Protein AF-A0A2C9M7D3-F1 (afdb_monomer_lite)

InterPro domains:
  IPR032190 Niemann-Pick C1, N-terminal [PF16414] (12-131)
  IPR053956 NPC1, middle luminal domain [PF22314] (138-335)

Structure (mmCIF, N/CA/C/O backbone):
data_AF-A0A2C9M7D3-F1
#
_entry.id   AF-A0A2C9M7D3-F1
#
loop_
_atom_site.group_PDB
_atom_site.id
_atom_site.type_symbol
_atom_site.label_atom_id
_atom_site.label_alt_id
_atom_site.label_comp_id
_atom_site.label_asym_id
_atom_site.label_entity_id
_atom_site.label_seq_id
_atom_site.pdbx_PDB_ins_code
_atom_site.Cartn_x
_atom_site.Cartn_y
_atom_site.Cartn_z
_atom_site.occupancy
_atom_site.B_iso_or_equiv
_atom_site.auth_seq_id
_atom_site.auth_comp_id
_atom_site.auth_asym_id
_atom_site.auth_atom_id
_atom_site.pdbx_PDB_model_num
ATOM 1 N N . MET A 1 1 ? 14.637 -5.769 -43.868 1.00 69.56 1 MET A N 1
ATOM 2 C CA . MET A 1 1 ? 14.631 -6.391 -42.526 1.00 69.56 1 MET A CA 1
ATOM 3 C C . MET A 1 1 ? 14.565 -5.262 -41.509 1.00 69.56 1 MET A C 1
ATOM 5 O O . MET A 1 1 ? 15.214 -4.250 -41.744 1.00 69.56 1 MET A O 1
ATOM 9 N N . SER A 1 2 ? 13.752 -5.379 -40.459 1.00 75.19 2 SER A N 1
ATOM 10 C CA . SER A 1 2 ? 13.575 -4.311 -39.452 1.00 75.19 2 SER A CA 1
ATOM 11 C C . SER A 1 2 ? 14.527 -4.441 -38.263 1.00 75.19 2 SER A C 1
ATOM 13 O O . SER A 1 2 ? 14.591 -3.539 -37.437 1.00 75.19 2 SER A O 1
ATOM 15 N N . VAL A 1 3 ? 15.278 -5.547 -38.196 1.00 83.81 3 VAL A N 1
ATOM 16 C CA . VAL A 1 3 ? 16.156 -5.906 -37.077 1.00 83.81 3 VAL A CA 1
ATOM 17 C C . VAL A 1 3 ? 17.566 -6.213 -37.571 1.00 83.81 3 VAL A C 1
ATOM 19 O O . VAL A 1 3 ? 17.718 -6.810 -38.635 1.00 83.81 3 VAL A O 1
ATOM 22 N N . ASN A 1 4 ? 18.583 -5.839 -36.793 1.00 82.19 4 ASN A N 1
ATOM 23 C CA . ASN A 1 4 ? 19.969 -6.276 -36.983 1.00 82.19 4 ASN A CA 1
ATOM 24 C C . ASN A 1 4 ? 20.609 -6.668 -35.639 1.00 82.19 4 ASN A C 1
ATOM 26 O O . ASN A 1 4 ? 20.520 -5.899 -34.680 1.00 82.19 4 ASN A O 1
ATOM 30 N N . ALA A 1 5 ? 21.250 -7.839 -35.576 1.00 77.00 5 ALA A N 1
ATOM 31 C CA . ALA A 1 5 ? 21.898 -8.358 -34.372 1.00 77.00 5 ALA A CA 1
ATOM 32 C C . ALA A 1 5 ? 23.280 -7.732 -34.146 1.00 77.00 5 ALA A C 1
ATOM 34 O O . ALA A 1 5 ? 24.057 -7.535 -35.080 1.00 77.00 5 ALA A O 1
ATOM 35 N N . THR A 1 6 ? 23.608 -7.450 -32.888 1.00 64.56 6 THR A N 1
ATOM 36 C CA . THR A 1 6 ? 24.884 -6.855 -32.494 1.00 64.56 6 THR A CA 1
ATOM 37 C C . THR A 1 6 ? 25.628 -7.752 -31.506 1.00 64.56 6 THR A C 1
ATOM 39 O O . THR A 1 6 ? 25.294 -7.818 -30.325 1.00 64.56 6 THR A O 1
ATOM 42 N N . LYS A 1 7 ? 26.711 -8.346 -32.035 1.00 63.56 7 LYS A N 1
ATOM 43 C CA . LYS A 1 7 ? 27.808 -9.105 -31.394 1.00 63.56 7 LYS A CA 1
ATOM 44 C C . LYS A 1 7 ? 27.571 -10.615 -31.178 1.00 63.56 7 LYS A C 1
ATOM 46 O O . LYS A 1 7 ? 26.542 -10.970 -30.617 1.00 63.56 7 LYS A O 1
ATOM 51 N N . PRO A 1 8 ? 28.549 -11.478 -31.539 1.00 59.59 8 PRO A N 1
ATOM 52 C CA . PRO A 1 8 ? 28.610 -12.871 -31.088 1.00 59.59 8 PRO A CA 1
ATOM 53 C C . PRO A 1 8 ? 29.054 -12.970 -29.614 1.00 59.59 8 PRO A C 1
ATOM 55 O O . PRO A 1 8 ? 29.712 -12.063 -29.097 1.00 59.59 8 PRO A O 1
ATOM 58 N N . TYR A 1 9 ? 28.723 -14.080 -28.947 1.00 63.31 9 TYR A N 1
ATOM 59 C CA . TYR A 1 9 ? 29.041 -14.346 -27.539 1.00 63.31 9 TYR A CA 1
ATOM 60 C C . TYR A 1 9 ? 30.132 -15.417 -27.407 1.00 63.31 9 TYR A C 1
ATOM 62 O O . TYR A 1 9 ? 30.159 -16.404 -28.139 1.00 63.31 9 TYR A O 1
ATOM 70 N N . VAL A 1 10 ? 31.030 -15.251 -26.439 1.00 62.25 10 VAL A N 1
ATOM 71 C CA . VAL A 1 10 ? 32.002 -16.288 -26.066 1.00 62.25 10 VAL A CA 1
ATOM 72 C C . VAL A 1 10 ? 31.607 -16.814 -24.695 1.00 62.25 10 VAL A C 1
ATOM 74 O O . VAL A 1 10 ? 31.461 -16.042 -23.748 1.00 62.25 10 VAL A O 1
ATOM 77 N N . THR A 1 11 ? 31.395 -18.123 -24.594 1.00 66.06 11 THR A N 1
ATOM 78 C CA . THR A 1 11 ? 30.972 -18.760 -23.342 1.00 66.06 11 THR A CA 1
ATOM 79 C C . THR A 1 11 ? 32.084 -18.745 -22.288 1.00 66.06 11 THR A C 1
ATOM 81 O O . THR A 1 11 ? 33.265 -18.673 -22.632 1.00 66.06 11 THR A O 1
ATOM 84 N N . PRO A 1 12 ? 31.752 -18.939 -20.996 1.00 66.81 12 PRO A N 1
ATOM 85 C CA . PRO A 1 12 ? 32.744 -19.112 -19.930 1.00 66.81 12 PRO A CA 1
ATOM 86 C C . PRO A 1 12 ? 33.690 -20.310 -20.133 1.00 66.81 12 PRO A C 1
ATOM 88 O O . PRO A 1 12 ? 34.714 -20.403 -19.464 1.00 66.81 12 PRO A O 1
ATOM 91 N N . LYS A 1 13 ? 33.355 -21.230 -21.049 1.00 77.38 13 LYS A N 1
ATOM 92 C CA . LYS A 1 13 ? 34.196 -22.365 -21.457 1.00 77.38 13 LYS A CA 1
ATOM 93 C C . LYS A 1 13 ? 35.138 -22.035 -22.623 1.00 77.38 13 LYS A C 1
ATOM 95 O O . LYS A 1 13 ? 35.777 -22.939 -23.150 1.00 77.38 13 LYS A O 1
ATOM 100 N N . ASN A 1 14 ? 35.247 -20.761 -23.011 1.00 69.94 14 ASN A N 1
ATOM 101 C CA . ASN A 1 14 ? 36.039 -20.296 -24.153 1.00 69.94 14 ASN A CA 1
ATOM 102 C C . ASN A 1 14 ? 35.567 -20.843 -25.516 1.00 69.94 14 ASN A C 1
ATOM 104 O O . ASN A 1 14 ? 36.311 -20.816 -26.494 1.00 69.94 14 ASN A O 1
ATOM 108 N N . GLU A 1 15 ? 34.321 -21.312 -25.599 1.00 75.69 15 GLU A N 1
ATOM 109 C CA . GLU A 1 15 ? 33.694 -21.702 -26.861 1.00 75.69 15 GLU A CA 1
ATOM 110 C C . GLU A 1 15 ? 32.984 -20.483 -27.455 1.00 75.69 15 GLU A C 1
ATOM 112 O O . GLU A 1 15 ? 32.123 -19.877 -26.803 1.00 75.69 15 GLU A O 1
ATOM 117 N N . THR A 1 16 ? 33.341 -20.120 -28.686 1.00 69.56 16 THR A N 1
ATOM 118 C CA . THR A 1 16 ? 32.620 -19.104 -29.457 1.00 69.56 16 THR A CA 1
ATOM 119 C C . THR A 1 16 ? 31.313 -19.711 -29.946 1.00 69.56 16 THR A C 1
ATOM 121 O O . THR A 1 16 ? 31.322 -20.631 -30.762 1.00 69.56 16 THR A O 1
ATOM 124 N N . VAL A 1 17 ? 30.191 -19.192 -29.460 1.00 69.00 17 VAL A N 1
ATOM 125 C CA . VAL A 1 17 ? 28.850 -19.580 -29.907 1.00 69.00 17 VAL A CA 1
ATOM 126 C C . VAL A 1 17 ? 28.142 -18.360 -30.467 1.00 69.00 17 VAL A C 1
ATOM 128 O O . VAL A 1 17 ? 28.233 -17.248 -29.946 1.00 69.00 17 VAL A O 1
ATOM 131 N N . GLU A 1 18 ? 27.429 -18.552 -31.567 1.00 69.44 18 GLU A N 1
ATOM 132 C CA . GLU A 1 18 ? 26.667 -17.473 -32.175 1.00 69.44 18 GLU A CA 1
ATOM 133 C C . GLU A 1 18 ? 25.406 -17.226 -31.333 1.00 69.44 18 GLU A C 1
ATOM 135 O O . GLU A 1 18 ? 24.437 -17.978 -31.394 1.00 69.44 18 GLU A O 1
ATOM 140 N N . ALA A 1 19 ? 25.449 -16.198 -30.484 1.00 73.50 19 ALA A N 1
ATOM 141 C CA . ALA A 1 19 ? 24.314 -15.751 -29.686 1.00 73.50 19 ALA A CA 1
ATOM 142 C C . ALA A 1 19 ? 24.098 -14.253 -29.889 1.00 73.50 19 ALA A C 1
ATOM 144 O O . ALA A 1 19 ? 25.051 -13.498 -30.076 1.00 73.50 19 ALA A O 1
ATOM 145 N N . VAL A 1 20 ? 22.836 -13.833 -29.842 1.00 79.75 20 VAL A N 1
ATOM 146 C CA . VAL A 1 20 ? 22.435 -12.436 -30.010 1.00 79.75 20 VAL A CA 1
ATOM 147 C C . VAL A 1 20 ? 22.392 -11.772 -28.640 1.00 79.75 20 VAL A C 1
ATOM 149 O O . VAL A 1 20 ? 21.544 -12.103 -27.818 1.00 79.75 20 VAL A O 1
ATOM 152 N N . LEU A 1 21 ? 23.318 -10.845 -28.392 1.00 82.50 21 LEU A N 1
ATOM 153 C CA . LEU A 1 21 ? 23.416 -10.129 -27.112 1.00 82.50 21 LEU A CA 1
ATOM 154 C C . LEU A 1 21 ? 22.648 -8.809 -27.097 1.00 82.50 21 LEU A C 1
ATOM 156 O O . LEU A 1 21 ? 22.304 -8.297 -26.039 1.00 82.50 21 LEU A O 1
ATOM 160 N N . SER A 1 22 ? 22.426 -8.231 -28.271 1.00 88.62 22 SER A N 1
ATOM 161 C CA . SER A 1 22 ? 21.589 -7.051 -28.453 1.00 88.62 22 SER A CA 1
ATOM 162 C C . SER A 1 22 ? 21.110 -6.976 -29.893 1.00 88.62 22 SER A C 1
ATOM 164 O O . SER A 1 22 ? 21.702 -7.598 -30.784 1.00 88.62 22 SER A O 1
ATOM 166 N N . VAL A 1 23 ? 20.060 -6.199 -30.140 1.00 91.31 23 VAL A N 1
ATOM 167 C CA . VAL A 1 23 ? 19.5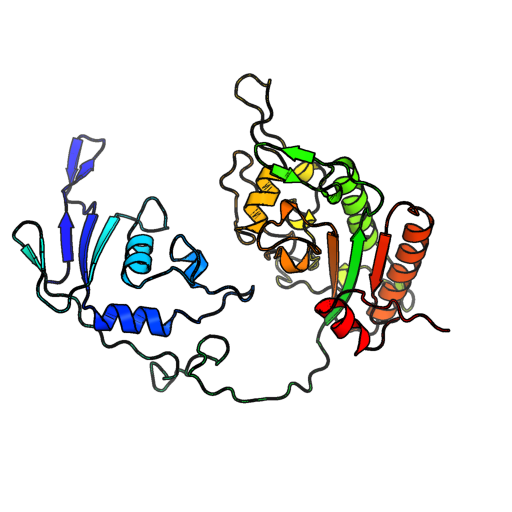85 -5.920 -31.498 1.00 91.31 23 VAL A CA 1
ATOM 168 C C . VAL A 1 23 ? 19.227 -4.451 -31.673 1.00 91.31 23 VAL A C 1
ATOM 170 O O . VAL A 1 23 ? 18.814 -3.779 -30.734 1.00 91.31 23 VAL A O 1
ATOM 173 N N . ASN A 1 24 ? 19.329 -3.968 -32.908 1.00 92.50 24 ASN A N 1
ATOM 174 C CA . ASN A 1 24 ? 18.732 -2.703 -33.323 1.00 92.50 24 ASN A CA 1
ATOM 175 C C . ASN A 1 24 ? 17.414 -2.995 -34.031 1.00 92.50 24 ASN A C 1
ATOM 177 O O . ASN A 1 24 ? 17.396 -3.840 -34.927 1.00 92.50 24 ASN A O 1
ATOM 181 N N . TYR A 1 25 ? 16.343 -2.301 -33.656 1.00 94.81 25 TYR A N 1
ATOM 182 C CA . TYR A 1 25 ? 14.996 -2.513 -34.174 1.00 94.81 25 TYR A CA 1
ATOM 183 C C . TYR A 1 25 ? 14.419 -1.196 -34.703 1.00 94.81 25 TYR A C 1
ATOM 185 O O . TYR A 1 25 ? 14.137 -0.278 -33.938 1.00 94.81 25 TYR A O 1
ATOM 193 N N . ALA A 1 26 ? 14.212 -1.088 -36.014 1.00 96.44 26 ALA A N 1
ATOM 194 C CA . ALA A 1 26 ? 13.559 0.074 -36.611 1.00 96.44 26 ALA A CA 1
ATOM 195 C C . ALA A 1 26 ? 12.033 -0.098 -36.589 1.00 96.44 26 ALA A C 1
ATOM 197 O O . ALA A 1 26 ? 11.516 -1.102 -37.085 1.00 96.44 26 ALA A O 1
ATOM 198 N N . VAL A 1 27 ? 11.309 0.887 -36.058 1.00 97.38 27 VAL A N 1
ATOM 199 C CA . VAL A 1 27 ? 9.838 0.904 -35.982 1.00 97.38 27 VAL A CA 1
ATOM 200 C C . VAL A 1 27 ? 9.321 2.135 -36.707 1.00 97.38 27 VAL A C 1
ATOM 202 O O . VAL A 1 27 ? 9.896 3.217 -36.592 1.00 97.38 27 VAL A O 1
ATOM 205 N N . GLU A 1 28 ? 8.255 1.978 -37.479 1.00 97.69 28 GLU A N 1
ATOM 206 C CA . GLU A 1 28 ? 7.619 3.101 -38.152 1.00 97.69 28 GLU A CA 1
ATOM 207 C C . GLU A 1 28 ? 6.979 4.044 -37.111 1.00 97.69 28 GLU A C 1
ATOM 209 O O . GLU A 1 28 ? 6.403 3.612 -36.106 1.00 97.69 28 GLU A O 1
ATOM 214 N N . THR A 1 29 ? 7.154 5.352 -37.312 1.00 96.81 29 THR A N 1
ATOM 215 C CA . THR A 1 29 ? 6.764 6.384 -36.343 1.00 96.81 29 THR A CA 1
ATOM 216 C C . THR A 1 29 ? 5.273 6.336 -36.014 1.00 96.81 29 THR A C 1
ATOM 218 O O . THR A 1 29 ? 4.920 6.322 -34.833 1.00 96.81 29 THR A O 1
ATOM 221 N N . ASP A 1 30 ? 4.395 6.298 -37.014 1.00 96.31 30 ASP A N 1
ATOM 222 C CA . ASP A 1 30 ? 2.940 6.307 -36.832 1.00 96.31 30 ASP A CA 1
ATOM 223 C C . ASP A 1 30 ? 2.444 5.025 -36.147 1.00 96.31 30 ASP A C 1
ATOM 225 O O . ASP A 1 30 ? 1.536 5.068 -35.314 1.00 96.31 30 ASP A O 1
ATOM 229 N N . SER A 1 31 ? 3.092 3.896 -36.419 1.00 96.31 31 SER A N 1
ATOM 230 C CA . SER A 1 31 ? 2.852 2.591 -35.807 1.00 96.31 31 SER A CA 1
ATOM 231 C C . SER A 1 31 ? 3.146 2.646 -34.310 1.00 96.31 31 SER A C 1
ATOM 233 O O . SER A 1 31 ? 2.289 2.303 -33.490 1.00 96.31 31 SER A O 1
ATOM 235 N N . ALA A 1 32 ? 4.319 3.161 -33.930 1.00 96.94 32 ALA A N 1
ATOM 236 C CA . ALA A 1 32 ? 4.696 3.331 -32.529 1.00 96.94 32 ALA A CA 1
ATOM 237 C C . ALA A 1 32 ? 3.790 4.342 -31.804 1.00 96.94 32 ALA A C 1
ATOM 239 O O . ALA A 1 32 ? 3.361 4.097 -30.674 1.00 96.94 32 ALA A O 1
ATOM 240 N N . HIS A 1 33 ? 3.437 5.453 -32.458 1.00 96.94 33 HIS A N 1
ATOM 241 C CA . HIS A 1 33 ? 2.529 6.450 -31.887 1.00 96.94 33 HIS A CA 1
ATOM 242 C C . HIS A 1 33 ? 1.111 5.910 -31.718 1.00 96.94 33 HIS A C 1
ATOM 244 O O . HIS A 1 33 ? 0.473 6.175 -30.700 1.00 96.94 33 HIS A O 1
ATOM 250 N N . GLY A 1 34 ? 0.584 5.166 -32.686 1.00 95.56 34 GLY A N 1
ATOM 251 C CA . GLY A 1 34 ? -0.746 4.583 -32.575 1.00 95.56 34 GLY A CA 1
ATOM 252 C C . GLY A 1 34 ? -0.805 3.452 -31.549 1.00 95.56 34 GLY A C 1
ATOM 253 O O . GLY A 1 34 ? -1.800 3.358 -30.831 1.00 95.56 34 GLY A O 1
ATOM 254 N N . MET A 1 35 ? 0.265 2.662 -31.404 1.00 95.56 35 MET A N 1
ATOM 255 C CA . MET A 1 35 ? 0.411 1.694 -30.312 1.00 95.56 35 MET A CA 1
ATOM 256 C C . MET A 1 35 ? 0.384 2.405 -28.953 1.00 95.56 35 MET A C 1
ATOM 258 O O . MET A 1 35 ? -0.453 2.088 -28.112 1.00 95.56 35 MET A O 1
ATOM 262 N N . PHE A 1 36 ? 1.223 3.428 -28.769 1.00 96.56 36 PHE A N 1
ATOM 263 C CA . PHE A 1 36 ? 1.272 4.216 -27.536 1.00 96.56 36 PHE A CA 1
ATOM 264 C C . PHE A 1 36 ? -0.083 4.856 -27.209 1.00 96.56 36 PHE A C 1
ATOM 266 O O . PHE A 1 36 ? -0.610 4.694 -26.112 1.00 96.56 36 PHE A O 1
ATOM 273 N N . ASN A 1 37 ? -0.703 5.532 -28.179 1.00 94.62 37 ASN A N 1
ATOM 274 C CA . ASN A 1 37 ? -1.978 6.220 -27.979 1.00 94.62 37 ASN A CA 1
ATOM 275 C C . ASN A 1 37 ? -3.149 5.277 -27.683 1.00 94.62 37 ASN A C 1
ATOM 277 O O . ASN A 1 37 ? -4.141 5.720 -27.111 1.00 94.62 37 ASN A O 1
ATOM 281 N N . SER A 1 38 ? -3.052 4.005 -28.067 1.00 95.00 38 SER A N 1
ATOM 282 C CA . SER A 1 38 ? -4.079 3.008 -27.754 1.00 95.00 38 SER A CA 1
ATOM 283 C C . SER A 1 38 ? -3.963 2.476 -26.323 1.00 95.00 38 SER A C 1
ATOM 285 O O . SER A 1 38 ? -4.945 1.959 -25.803 1.00 95.00 38 SER A O 1
ATOM 287 N N . CYS A 1 39 ? -2.803 2.646 -25.679 1.00 94.94 39 CYS A N 1
ATOM 288 C CA . CYS A 1 39 ? -2.521 2.134 -24.335 1.00 94.94 39 CYS A CA 1
ATOM 289 C C . CYS A 1 39 ? -2.345 3.231 -23.273 1.00 94.94 39 CYS A C 1
ATOM 291 O O . CYS A 1 39 ? -2.380 2.935 -22.081 1.00 94.94 39 CYS A O 1
ATOM 293 N N . ARG A 1 40 ? -2.150 4.494 -23.672 1.00 93.69 40 ARG A N 1
ATOM 294 C CA . ARG A 1 40 ? -1.743 5.572 -22.753 1.00 93.69 40 ARG A CA 1
ATOM 295 C C . ARG A 1 40 ? -2.730 5.881 -21.627 1.00 93.69 40 ARG A C 1
ATOM 297 O O . ARG A 1 40 ? -2.325 6.411 -20.600 1.00 93.69 40 ARG A O 1
ATOM 304 N N . ASP A 1 41 ? -4.010 5.593 -21.847 1.00 93.06 41 ASP A N 1
ATOM 305 C CA . ASP A 1 41 ? -5.097 5.917 -20.923 1.00 93.06 41 ASP A CA 1
ATOM 306 C C . ASP A 1 41 ? -5.568 4.688 -20.119 1.00 93.06 41 ASP A C 1
ATOM 308 O O . ASP A 1 41 ? -6.466 4.814 -19.290 1.00 93.06 41 ASP A O 1
ATOM 312 N N . VAL A 1 42 ? -4.952 3.516 -20.333 1.00 93.94 42 VAL A N 1
ATOM 313 C CA . VAL A 1 42 ? -5.291 2.280 -19.615 1.00 93.94 42 VAL A CA 1
ATOM 314 C C . VAL A 1 42 ? -4.980 2.453 -18.135 1.00 93.94 42 VAL A C 1
ATOM 316 O O . VAL A 1 42 ? -3.848 2.788 -17.765 1.00 93.94 42 VAL A O 1
ATOM 319 N N . GLN A 1 43 ? -5.981 2.210 -17.292 1.00 90.75 43 GLN A N 1
ATOM 320 C CA . GLN A 1 43 ? -5.834 2.332 -15.850 1.00 90.75 43 GLN A CA 1
ATOM 321 C C . GLN A 1 43 ? -5.318 1.029 -15.244 1.00 90.75 43 GLN A C 1
ATOM 323 O O . GLN A 1 43 ? -5.671 -0.075 -15.658 1.00 90.75 43 GLN A O 1
ATOM 328 N N . SER A 1 44 ? -4.466 1.176 -14.241 1.00 83.88 44 SER A N 1
ATOM 329 C CA . SER A 1 44 ? -4.154 0.120 -13.294 1.00 83.88 44 SER A CA 1
ATOM 330 C C . SER A 1 44 ? -5.211 0.098 -12.186 1.00 83.88 44 SER A C 1
ATOM 332 O O . SER A 1 44 ? -6.065 0.981 -12.078 1.00 83.88 44 SER A O 1
ATOM 334 N N . TYR A 1 45 ? -5.158 -0.926 -11.342 1.00 75.94 45 TYR A N 1
ATOM 335 C CA . TYR A 1 45 ? -6.128 -1.153 -10.270 1.00 75.94 45 TYR A CA 1
ATOM 336 C C . TYR A 1 45 ? -6.203 0.003 -9.243 1.00 75.94 45 TYR A C 1
ATOM 338 O O . TYR A 1 45 ? -7.217 0.171 -8.569 1.00 75.94 45 TYR A O 1
ATOM 346 N N . ASP A 1 46 ? -5.171 0.841 -9.150 1.00 72.94 46 ASP A N 1
ATOM 347 C CA . ASP A 1 46 ? -5.090 2.007 -8.258 1.00 72.94 46 ASP A CA 1
ATOM 348 C C . ASP A 1 46 ? -5.507 3.338 -8.875 1.00 72.94 46 ASP A C 1
ATOM 350 O O . ASP A 1 46 ? -5.324 4.391 -8.260 1.00 72.94 46 ASP A O 1
ATOM 354 N N . ASN A 1 47 ? -6.084 3.302 -10.075 1.00 77.56 47 ASN A N 1
ATOM 355 C CA . ASN A 1 47 ? -6.377 4.471 -10.902 1.00 77.56 47 ASN A CA 1
ATOM 356 C C . ASN A 1 47 ? -5.129 5.233 -11.392 1.00 77.56 47 ASN A C 1
ATOM 358 O O . ASN A 1 47 ? -5.278 6.308 -11.977 1.00 77.56 47 ASN A O 1
ATOM 362 N N . SER A 1 48 ? -3.912 4.708 -11.201 1.00 83.31 48 SER A N 1
ATOM 363 C CA . SER A 1 48 ? -2.746 5.179 -11.955 1.00 83.31 48 SER A CA 1
ATOM 364 C C . SER A 1 48 ? -2.815 4.664 -13.397 1.00 83.31 48 SER A C 1
ATOM 366 O O . SER A 1 48 ? -3.591 3.763 -13.719 1.00 83.31 48 SER A O 1
ATOM 368 N N . ARG A 1 49 ? -2.019 5.233 -14.305 1.00 90.62 49 ARG A N 1
ATOM 369 C CA . ARG A 1 49 ? -1.920 4.718 -15.678 1.00 90.62 49 ARG A CA 1
ATOM 370 C C . ARG A 1 49 ? -0.954 3.543 -15.711 1.00 90.62 49 ARG A C 1
ATOM 372 O O . ARG A 1 49 ? 0.153 3.644 -15.192 1.00 90.62 49 ARG A O 1
ATOM 379 N N . ALA A 1 50 ? -1.319 2.472 -16.411 1.00 91.88 50 ALA A N 1
ATOM 380 C CA . ALA A 1 50 ? -0.482 1.279 -16.543 1.00 91.88 50 ALA A CA 1
ATOM 381 C C . ALA A 1 50 ? 0.932 1.593 -17.082 1.00 91.88 50 ALA A C 1
ATOM 383 O O . ALA A 1 50 ? 1.903 0.942 -16.703 1.00 91.88 50 ALA A O 1
ATOM 384 N N . LEU A 1 51 ? 1.072 2.629 -17.919 1.00 92.69 51 LEU A N 1
ATOM 385 C CA . LEU A 1 51 ? 2.371 3.086 -18.421 1.00 92.69 51 LEU A CA 1
ATOM 386 C C . LEU A 1 51 ? 3.339 3.560 -17.328 1.00 92.69 51 LEU A C 1
ATOM 388 O O . LEU A 1 51 ? 4.543 3.480 -17.557 1.00 92.69 51 LEU A O 1
ATOM 392 N N . SER A 1 52 ? 2.865 3.989 -16.154 1.00 89.38 52 SER A N 1
ATOM 393 C CA . SER A 1 52 ? 3.748 4.384 -15.046 1.00 89.38 52 SER A CA 1
ATOM 394 C C . SER A 1 52 ? 4.639 3.224 -14.583 1.00 89.38 52 SER A C 1
ATOM 396 O O . SER A 1 52 ? 5.766 3.445 -14.155 1.00 89.38 52 SER A O 1
ATOM 398 N N . PHE A 1 53 ? 4.179 1.978 -14.745 1.00 87.38 53 PHE A N 1
ATOM 399 C CA . PHE A 1 53 ? 4.951 0.769 -14.430 1.00 87.38 53 PHE A CA 1
ATOM 400 C C . PHE A 1 53 ? 5.812 0.277 -15.602 1.00 87.38 53 PHE A C 1
ATOM 402 O O . PHE A 1 53 ? 6.666 -0.584 -15.424 1.00 87.38 53 PHE A O 1
ATOM 409 N N . MET A 1 54 ? 5.590 0.798 -16.813 1.00 89.12 54 MET A N 1
ATOM 410 C CA . MET A 1 54 ? 6.204 0.295 -18.049 1.00 89.12 54 MET A CA 1
ATOM 411 C C . MET A 1 54 ? 7.060 1.335 -18.777 1.00 89.12 54 MET A C 1
ATOM 413 O O . MET A 1 54 ? 7.525 1.062 -19.876 1.00 89.12 54 MET A O 1
ATOM 417 N N . CYS A 1 55 ? 7.260 2.527 -18.215 1.00 91.56 55 CYS A N 1
ATOM 418 C CA . CYS A 1 55 ? 8.011 3.607 -18.866 1.00 91.56 55 CYS A CA 1
ATOM 419 C C . CYS A 1 55 ? 9.262 4.050 -18.089 1.00 91.56 55 CYS A C 1
ATOM 421 O O . CYS A 1 55 ? 10.040 4.884 -18.564 1.00 91.56 55 CYS A O 1
ATOM 423 N N . GLY A 1 56 ? 9.461 3.506 -16.883 1.00 82.81 56 GLY A N 1
ATOM 424 C CA . GLY A 1 56 ? 10.545 3.888 -15.974 1.00 82.81 56 GLY A CA 1
ATOM 425 C C . GLY A 1 56 ? 10.419 5.301 -15.390 1.00 82.81 56 GLY A C 1
ATOM 426 O O . GLY A 1 56 ? 11.361 5.767 -14.756 1.00 82.81 56 GLY A O 1
ATOM 427 N N . GLU A 1 57 ? 9.294 5.977 -15.627 1.00 84.38 57 GLU A N 1
ATOM 428 C CA . GLU A 1 57 ? 8.888 7.285 -15.104 1.00 84.38 57 GLU A CA 1
ATOM 429 C C . GLU A 1 57 ? 7.352 7.383 -15.116 1.00 84.38 57 GLU A C 1
ATOM 431 O O . GLU A 1 57 ? 6.668 6.468 -15.581 1.00 84.38 57 GLU A O 1
ATOM 436 N N . ASP A 1 58 ? 6.817 8.500 -14.618 1.00 85.50 58 ASP A N 1
ATOM 437 C CA . ASP A 1 58 ? 5.384 8.777 -14.623 1.00 85.50 58 ASP A CA 1
ATOM 438 C C . ASP A 1 58 ? 4.785 8.756 -16.044 1.00 85.50 58 ASP A C 1
ATOM 440 O O . ASP A 1 58 ? 5.379 9.225 -17.021 1.00 85.50 58 ASP A O 1
ATOM 444 N N . ALA A 1 59 ? 3.572 8.217 -16.171 1.00 88.12 59 ALA A N 1
ATOM 445 C CA . ALA A 1 59 ? 2.877 8.114 -17.447 1.00 88.12 59 ALA A CA 1
ATOM 446 C C . ALA A 1 59 ? 2.607 9.468 -18.129 1.00 88.12 59 ALA A C 1
ATOM 448 O O . ALA A 1 59 ? 2.411 9.492 -19.344 1.00 88.12 59 ALA A O 1
ATOM 449 N N . GLU A 1 60 ? 2.570 10.586 -17.400 1.00 87.69 60 GLU A N 1
ATOM 450 C CA . GLU A 1 60 ? 2.401 11.925 -17.975 1.00 87.69 60 GLU A CA 1
ATOM 451 C C . GLU A 1 60 ? 3.627 12.400 -18.763 1.00 87.69 60 GLU A C 1
ATOM 453 O O . GLU A 1 60 ? 3.469 13.110 -19.757 1.00 87.69 60 GLU A O 1
ATOM 458 N N . THR A 1 61 ? 4.836 11.996 -18.361 1.00 89.75 61 THR A N 1
ATOM 459 C CA . THR A 1 61 ? 6.093 12.350 -19.048 1.00 89.75 61 THR A CA 1
ATOM 460 C C . THR A 1 61 ? 6.545 11.281 -20.045 1.00 89.75 61 THR A C 1
ATOM 462 O O . THR A 1 61 ? 7.542 11.458 -20.754 1.00 89.75 61 THR A O 1
ATOM 465 N N . CYS A 1 62 ? 5.815 10.168 -20.123 1.00 94.88 62 CYS A N 1
ATOM 466 C CA . CYS A 1 62 ? 6.127 9.057 -21.004 1.00 94.88 62 CYS A CA 1
ATOM 467 C C . CYS A 1 62 ? 5.886 9.400 -22.486 1.00 94.88 62 CYS A C 1
ATOM 469 O O . CYS A 1 62 ? 4.885 10.014 -22.856 1.00 94.88 62 CYS A O 1
ATOM 471 N N . THR A 1 63 ? 6.794 8.955 -23.360 1.00 96.62 63 THR A N 1
ATOM 472 C CA . THR A 1 63 ? 6.697 9.111 -24.822 1.00 96.62 63 THR A CA 1
ATOM 473 C C . THR A 1 63 ? 6.782 7.746 -25.516 1.00 96.62 63 THR A C 1
ATOM 475 O O . THR A 1 63 ? 7.291 6.801 -24.911 1.00 96.62 63 THR A O 1
ATOM 478 N N . PRO A 1 64 ? 6.348 7.609 -26.787 1.00 97.00 64 PRO A N 1
ATOM 479 C CA . PRO A 1 64 ? 6.448 6.340 -27.516 1.00 97.00 64 PRO A CA 1
ATOM 480 C C . PRO A 1 64 ? 7.876 5.782 -27.579 1.00 97.00 64 PRO A C 1
ATOM 482 O O . PRO A 1 64 ? 8.076 4.592 -27.354 1.00 97.00 64 PRO A O 1
ATOM 485 N N . GLN A 1 65 ? 8.867 6.646 -27.836 1.00 96.44 65 GLN A N 1
ATOM 486 C CA . GLN A 1 65 ? 10.282 6.258 -27.853 1.00 96.44 65 GLN A CA 1
ATOM 487 C C . GLN A 1 65 ? 10.721 5.763 -26.478 1.00 96.44 65 GLN A C 1
ATOM 489 O O . GLN A 1 65 ? 11.279 4.682 -26.362 1.00 96.44 65 GLN A O 1
ATOM 494 N N . ARG A 1 66 ? 10.405 6.518 -25.425 1.00 95.06 66 ARG A N 1
ATOM 495 C CA . ARG A 1 66 ? 10.821 6.180 -24.067 1.00 95.06 66 ARG A CA 1
ATOM 496 C C . ARG A 1 66 ? 10.214 4.874 -23.567 1.00 95.06 66 ARG A C 1
ATOM 498 O O . ARG A 1 66 ? 10.899 4.091 -22.917 1.00 95.06 66 ARG A O 1
ATOM 505 N N . TRP A 1 67 ? 8.937 4.653 -23.861 1.00 95.94 67 TRP A N 1
ATOM 506 C CA . TRP A 1 67 ? 8.253 3.414 -23.521 1.00 95.94 67 TRP A CA 1
ATOM 507 C C . TRP A 1 67 ? 8.951 2.209 -24.162 1.00 95.94 67 TRP A C 1
ATOM 509 O O . TRP A 1 67 ? 9.277 1.245 -23.472 1.00 95.94 67 TRP A O 1
ATOM 519 N N . LEU A 1 68 ? 9.252 2.299 -25.460 1.00 96.06 68 LEU A N 1
ATOM 520 C CA . LEU A 1 68 ? 9.984 1.261 -26.183 1.00 96.06 68 LEU A CA 1
ATOM 521 C C . LEU A 1 68 ? 11.410 1.078 -25.649 1.00 96.06 68 LEU A C 1
ATOM 523 O O . LEU A 1 68 ? 11.830 -0.054 -25.424 1.00 96.06 68 LEU A O 1
ATOM 527 N N . ASP A 1 69 ? 12.126 2.166 -25.368 1.00 94.75 69 ASP A N 1
ATOM 528 C CA . ASP A 1 69 ? 13.468 2.113 -24.780 1.00 94.75 69 ASP A CA 1
ATOM 529 C C . ASP A 1 69 ? 13.464 1.424 -23.412 1.00 94.75 69 ASP A C 1
ATOM 531 O O . ASP A 1 69 ? 14.374 0.655 -23.112 1.00 94.75 69 ASP A O 1
ATOM 535 N N . TYR A 1 70 ? 12.445 1.671 -22.581 1.00 94.62 70 TYR A N 1
ATOM 536 C CA . TYR A 1 70 ? 12.294 0.992 -21.297 1.00 94.62 70 TYR A CA 1
ATOM 537 C C . TYR A 1 70 ? 12.043 -0.505 -21.491 1.00 94.62 70 TYR A C 1
ATOM 539 O O . TYR A 1 70 ? 12.754 -1.312 -20.897 1.00 94.62 70 TYR A O 1
ATOM 547 N N . MET A 1 71 ? 11.101 -0.878 -22.365 1.00 93.56 71 MET A N 1
ATOM 548 C CA . MET A 1 71 ? 10.799 -2.280 -22.689 1.00 93.56 71 MET A CA 1
ATOM 549 C C . MET A 1 71 ? 11.983 -3.035 -23.300 1.00 93.56 71 MET A C 1
ATOM 551 O O . MET A 1 71 ? 12.041 -4.256 -23.204 1.00 93.56 71 MET A O 1
ATOM 555 N N . GLY A 1 72 ? 12.891 -2.330 -23.974 1.00 93.38 72 GLY A N 1
ATOM 556 C CA . GLY A 1 72 ? 14.092 -2.898 -24.574 1.00 93.38 72 GLY A CA 1
ATOM 557 C C . GLY A 1 72 ? 15.307 -2.922 -23.652 1.00 93.38 72 GLY A C 1
ATOM 558 O O . GLY A 1 72 ? 16.352 -3.398 -24.076 1.00 93.38 72 GLY A O 1
ATOM 559 N N . ASN A 1 73 ? 15.219 -2.399 -22.427 1.00 90.62 73 ASN A N 1
ATOM 560 C CA . ASN A 1 73 ? 16.372 -2.261 -21.540 1.00 90.62 73 ASN A CA 1
ATOM 561 C C . ASN A 1 73 ? 16.460 -3.433 -20.560 1.00 90.62 73 ASN A C 1
ATOM 563 O O . ASN A 1 73 ? 15.660 -3.511 -19.623 1.00 90.62 73 ASN A O 1
ATOM 567 N N . SER A 1 74 ? 17.465 -4.296 -20.703 1.00 89.12 74 SER A N 1
ATOM 568 C CA . SER A 1 74 ? 17.600 -5.488 -19.850 1.00 89.12 74 SER A CA 1
ATOM 569 C C . SER A 1 74 ? 18.074 -5.190 -18.426 1.00 89.12 74 SER A C 1
ATOM 571 O O . SER A 1 74 ? 18.068 -6.065 -17.569 1.00 89.12 74 SER A O 1
ATOM 573 N N . SER A 1 75 ? 18.533 -3.965 -18.157 1.00 85.75 75 SER A N 1
ATOM 574 C CA . SER A 1 75 ? 18.992 -3.550 -16.825 1.00 85.75 75 SER A CA 1
ATOM 575 C C . SER A 1 75 ? 17.890 -2.904 -15.983 1.00 85.75 75 SER A C 1
ATOM 577 O O . SER A 1 75 ? 18.047 -2.775 -14.770 1.00 85.75 75 SER A O 1
ATOM 579 N N . LYS A 1 76 ? 16.816 -2.421 -16.618 1.00 78.69 76 LYS A N 1
ATOM 580 C CA . LYS A 1 76 ? 15.752 -1.627 -15.976 1.00 78.69 76 LYS A CA 1
ATOM 581 C C . LYS A 1 76 ? 14.354 -2.224 -16.125 1.00 78.69 76 LYS A C 1
ATOM 583 O O . LYS A 1 76 ? 13.435 -1.734 -15.472 1.00 78.69 76 LYS A O 1
ATOM 588 N N . SER A 1 77 ? 14.206 -3.226 -16.982 1.00 81.06 77 SER A N 1
ATOM 589 C CA . SER A 1 77 ? 12.969 -3.962 -17.228 1.00 81.06 77 SER A CA 1
ATOM 590 C C . SER A 1 77 ? 13.250 -5.466 -17.221 1.00 81.06 77 SER A C 1
ATOM 592 O O . SER A 1 77 ? 14.393 -5.888 -17.070 1.00 81.06 77 SER A O 1
ATOM 594 N N . GLU A 1 78 ? 12.215 -6.266 -17.458 1.00 83.56 78 GLU A N 1
ATOM 595 C CA . GLU A 1 78 ? 12.306 -7.727 -17.579 1.00 83.56 78 GLU A CA 1
ATOM 596 C C . GLU A 1 78 ? 12.779 -8.199 -18.975 1.00 83.56 78 GLU A C 1
ATOM 598 O O . GLU A 1 78 ? 12.568 -9.351 -19.361 1.00 83.56 78 GLU A O 1
ATOM 603 N N . ALA A 1 79 ? 13.386 -7.316 -19.779 1.00 88.12 79 ALA A N 1
ATOM 604 C CA . ALA A 1 79 ? 13.910 -7.682 -21.091 1.00 88.12 79 ALA A CA 1
ATOM 605 C C . ALA A 1 79 ? 15.100 -8.658 -20.961 1.00 88.12 79 ALA A C 1
ATOM 607 O O . ALA A 1 79 ? 16.053 -8.375 -20.237 1.00 88.12 79 ALA A O 1
ATOM 608 N N . PRO A 1 80 ? 15.115 -9.786 -21.696 1.00 87.69 80 PRO A N 1
ATOM 609 C CA . PRO A 1 80 ? 16.178 -10.788 -21.578 1.00 87.69 80 PRO A CA 1
ATOM 610 C C . PRO A 1 80 ? 17.522 -10.341 -22.182 1.00 87.69 80 PRO A C 1
ATOM 612 O O . PRO A 1 80 ? 18.561 -10.910 -21.854 1.00 87.69 80 PRO A O 1
ATOM 615 N N . PHE A 1 81 ? 17.507 -9.357 -23.083 1.00 89.62 81 PHE A N 1
ATOM 616 C CA . PHE A 1 81 ? 18.676 -8.733 -23.706 1.00 89.62 81 PHE A CA 1
ATOM 617 C C . PHE A 1 81 ? 18.302 -7.342 -24.236 1.00 89.62 81 PHE A C 1
ATOM 619 O O . PHE A 1 81 ? 17.117 -7.034 -24.376 1.00 89.62 81 PHE A O 1
ATOM 626 N N . ASP A 1 82 ? 19.300 -6.514 -24.550 1.00 92.75 82 ASP A N 1
ATOM 627 C CA . ASP A 1 82 ? 19.059 -5.131 -24.967 1.00 92.75 82 ASP A CA 1
ATOM 628 C C . ASP A 1 82 ? 18.501 -5.021 -26.399 1.00 92.75 82 ASP A C 1
ATOM 630 O O . ASP A 1 82 ? 19.051 -5.563 -27.365 1.00 92.75 82 ASP A O 1
ATOM 634 N N . ILE A 1 83 ? 17.429 -4.246 -26.547 1.00 94.44 83 ILE A N 1
ATOM 635 C CA . ILE A 1 83 ? 16.788 -3.909 -27.819 1.00 94.44 83 ILE A CA 1
ATOM 636 C C . ILE A 1 83 ? 16.810 -2.390 -27.986 1.00 94.44 83 ILE A C 1
ATOM 638 O O . ILE A 1 83 ? 16.177 -1.658 -27.228 1.00 94.44 83 ILE A O 1
ATOM 642 N N . TYR A 1 84 ? 17.509 -1.910 -29.013 1.00 94.69 84 TYR A N 1
ATOM 643 C CA . TYR A 1 84 ? 17.604 -0.487 -29.330 1.00 94.69 84 TYR A CA 1
ATOM 644 C C . TYR A 1 84 ? 16.579 -0.110 -30.398 1.00 94.69 84 TYR A C 1
ATOM 646 O O . TYR A 1 84 ? 16.754 -0.422 -31.581 1.00 94.69 84 TYR A O 1
ATOM 654 N N . PHE A 1 85 ? 15.505 0.563 -29.989 1.00 95.94 85 PHE A N 1
ATOM 655 C CA . PHE A 1 85 ? 14.433 0.974 -30.890 1.00 95.94 85 PHE A CA 1
ATOM 656 C C . PHE A 1 85 ? 14.758 2.295 -31.596 1.00 95.94 85 PHE A C 1
ATOM 658 O O . PHE A 1 85 ? 15.130 3.284 -30.974 1.00 95.94 85 PHE A O 1
ATOM 665 N N . SER A 1 86 ? 14.585 2.329 -32.916 1.00 95.69 86 SER A N 1
ATOM 666 C CA . SER A 1 86 ? 14.722 3.534 -33.740 1.00 95.69 86 SER A CA 1
ATOM 667 C C . SER A 1 86 ? 13.393 3.851 -34.416 1.00 95.69 86 SER A C 1
ATOM 669 O O . SER A 1 86 ? 13.006 3.163 -35.363 1.00 95.69 86 SER A O 1
ATOM 671 N N . LEU A 1 87 ? 12.696 4.885 -33.939 1.00 96.56 87 LEU A N 1
ATOM 672 C CA . LEU A 1 87 ? 11.446 5.345 -34.542 1.00 96.56 87 LEU A CA 1
ATOM 673 C C . LEU A 1 87 ? 11.754 6.202 -35.773 1.00 96.56 87 LEU A C 1
ATOM 675 O O . LEU A 1 87 ? 12.420 7.231 -35.672 1.00 96.56 87 LEU A O 1
ATOM 679 N N . SER A 1 88 ? 11.292 5.776 -36.945 1.00 95.19 88 SER A N 1
ATOM 680 C CA . SER A 1 88 ? 11.519 6.503 -38.194 1.00 95.19 88 SER A CA 1
ATOM 681 C C . SER A 1 88 ? 10.484 6.136 -39.249 1.00 95.19 88 SER A C 1
ATOM 683 O O . SER A 1 88 ? 10.176 4.968 -39.448 1.00 95.19 88 SER A O 1
ATOM 685 N N . SER A 1 89 ? 10.016 7.121 -40.016 1.00 95.38 89 SER A N 1
ATOM 686 C CA . SER A 1 89 ? 9.157 6.894 -41.194 1.00 95.38 89 SER A CA 1
ATOM 687 C C . SER A 1 89 ? 9.965 6.640 -42.477 1.00 95.38 89 SER A C 1
ATOM 689 O O . SER A 1 89 ? 9.416 6.575 -43.575 1.00 95.38 89 SER A O 1
ATOM 691 N N . ARG A 1 90 ? 11.296 6.552 -42.367 1.00 95.06 90 ARG A N 1
ATOM 692 C CA . ARG A 1 90 ? 12.229 6.275 -43.469 1.00 95.06 90 ARG A CA 1
ATOM 693 C C . ARG A 1 90 ? 13.219 5.189 -43.070 1.00 95.06 90 ARG A C 1
ATOM 695 O O . ARG A 1 90 ? 13.476 4.987 -41.885 1.00 95.06 90 ARG A O 1
ATOM 702 N N . ASN A 1 91 ? 13.823 4.547 -44.067 1.00 95.12 91 ASN A N 1
ATOM 703 C CA . ASN A 1 91 ? 14.894 3.581 -43.841 1.00 95.12 91 ASN A CA 1
ATOM 704 C C . ASN A 1 91 ? 16.017 4.182 -42.985 1.00 95.12 91 ASN A C 1
ATOM 706 O O . ASN A 1 91 ? 16.444 5.314 -43.218 1.00 95.12 91 ASN A O 1
ATOM 710 N N . VAL A 1 92 ? 16.494 3.404 -42.017 1.00 92.62 92 VAL A N 1
ATOM 711 C CA . VAL A 1 92 ? 17.548 3.801 -41.079 1.00 92.62 92 VAL A CA 1
ATOM 712 C C . VAL A 1 92 ? 18.776 2.950 -41.357 1.00 92.62 92 VAL A C 1
ATOM 714 O O . VAL A 1 92 ? 18.671 1.732 -41.449 1.00 92.62 92 VAL A O 1
ATOM 717 N N . THR A 1 93 ? 19.946 3.567 -41.484 1.00 91.44 93 THR A N 1
ATOM 718 C CA . THR A 1 93 ? 21.199 2.827 -41.677 1.00 91.44 93 THR A CA 1
ATOM 719 C C . THR A 1 93 ? 21.932 2.711 -40.348 1.00 91.44 93 THR A C 1
ATOM 721 O O . THR A 1 93 ? 22.330 3.722 -39.777 1.00 91.44 93 THR A O 1
ATOM 724 N N . ILE A 1 94 ? 22.141 1.482 -39.873 1.00 86.75 94 ILE A N 1
ATOM 725 C CA . ILE A 1 94 ? 22.869 1.181 -38.634 1.00 86.75 94 ILE A CA 1
ATOM 726 C C . ILE A 1 94 ? 23.934 0.133 -38.952 1.00 86.75 94 ILE A C 1
ATOM 728 O O . ILE A 1 94 ? 23.615 -0.929 -39.483 1.00 86.75 94 ILE A O 1
ATOM 732 N N . ASN A 1 95 ? 25.204 0.420 -38.648 1.00 83.75 95 ASN A N 1
ATOM 733 C CA . ASN A 1 95 ? 26.340 -0.478 -38.916 1.00 83.75 95 ASN A CA 1
ATOM 734 C C . ASN A 1 95 ? 26.361 -1.004 -40.368 1.00 83.75 95 ASN A C 1
ATOM 736 O O . ASN A 1 95 ? 26.401 -2.210 -40.603 1.00 83.75 95 ASN A O 1
ATOM 740 N N . ASN A 1 96 ? 26.258 -0.096 -41.346 1.00 84.69 96 ASN A N 1
ATOM 741 C CA . ASN A 1 96 ? 26.175 -0.392 -42.788 1.00 84.69 96 ASN A CA 1
ATOM 742 C C . ASN A 1 96 ? 24.995 -1.285 -43.217 1.00 84.69 96 ASN A C 1
ATOM 744 O O . ASN A 1 96 ? 24.926 -1.706 -44.369 1.00 84.69 96 ASN A O 1
ATOM 748 N N . THR A 1 97 ? 24.044 -1.546 -42.321 1.00 86.06 97 THR A N 1
ATOM 749 C CA . THR A 1 97 ? 22.831 -2.310 -42.609 1.00 86.06 97 THR A CA 1
ATOM 750 C C . THR A 1 97 ? 21.656 -1.353 -42.715 1.00 86.06 97 THR A C 1
ATOM 752 O O . THR A 1 97 ? 21.388 -0.581 -41.795 1.00 86.06 97 THR A O 1
ATOM 755 N N . VAL A 1 98 ? 20.951 -1.395 -43.844 1.00 93.25 98 VAL A N 1
ATOM 756 C CA . VAL A 1 98 ? 19.734 -0.606 -44.048 1.00 93.25 98 VAL A CA 1
ATOM 757 C C . VAL A 1 98 ? 18.557 -1.352 -43.429 1.00 93.25 98 VAL A C 1
ATOM 759 O O . VAL A 1 98 ? 18.155 -2.416 -43.905 1.00 93.25 98 VAL A O 1
ATOM 762 N N . LEU A 1 99 ? 18.000 -0.783 -42.368 1.00 94.12 99 LEU A N 1
ATOM 763 C CA . LEU A 1 99 ? 16.788 -1.251 -41.722 1.00 94.12 99 LEU A CA 1
ATOM 764 C C . LEU A 1 99 ? 15.568 -0.577 -42.338 1.00 94.12 99 LEU A C 1
ATOM 766 O O . LEU A 1 99 ? 15.531 0.641 -42.521 1.00 94.12 99 LEU A O 1
ATOM 770 N N . VAL A 1 100 ? 14.560 -1.391 -42.633 1.00 95.81 100 VAL A N 1
ATOM 771 C CA . VAL A 1 100 ? 13.237 -0.921 -43.056 1.00 95.81 100 VAL A CA 1
ATOM 772 C C . VAL A 1 100 ? 12.353 -0.898 -41.810 1.00 95.81 100 VAL A C 1
ATOM 774 O O . VAL A 1 100 ? 12.164 -1.970 -41.228 1.00 95.81 100 VAL A O 1
ATOM 777 N N . PRO A 1 101 ? 11.849 0.269 -41.372 1.00 96.50 101 PRO A N 1
ATOM 778 C CA . PRO A 1 101 ? 11.009 0.366 -40.186 1.00 96.50 101 PRO A CA 1
ATOM 779 C C . PRO A 1 101 ? 9.809 -0.577 -40.261 1.00 96.50 101 PRO A C 1
ATOM 781 O O . PRO A 1 101 ? 9.176 -0.699 -41.311 1.00 96.50 101 PRO A O 1
ATOM 784 N N . LEU A 1 102 ? 9.523 -1.276 -39.163 1.00 96.06 102 LEU A N 1
ATOM 785 C CA . LEU A 1 102 ? 8.333 -2.110 -39.059 1.00 96.06 102 LEU A CA 1
ATOM 786 C C . LEU A 1 102 ? 7.089 -1.219 -39.108 1.00 96.06 102 LEU A C 1
ATOM 788 O O . LEU A 1 102 ? 6.858 -0.445 -38.182 1.00 96.06 102 LEU A O 1
ATOM 792 N N . ASP A 1 103 ? 6.290 -1.388 -40.157 1.00 95.00 103 ASP A N 1
ATOM 793 C CA . ASP A 1 103 ? 4.990 -0.742 -40.319 1.00 95.00 103 ASP A CA 1
ATOM 794 C C . ASP A 1 103 ? 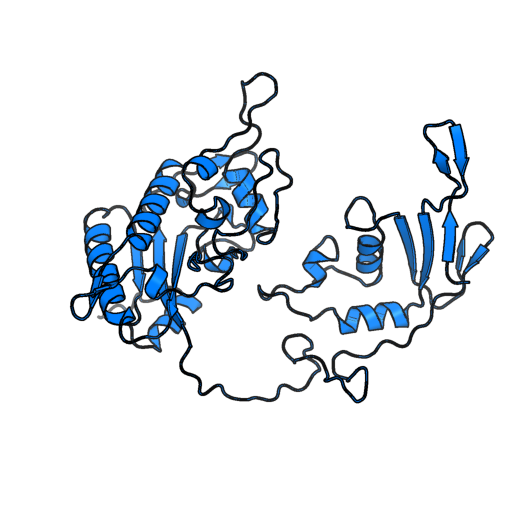3.878 -1.724 -39.926 1.00 95.00 103 ASP A C 1
ATOM 796 O O . ASP A 1 103 ? 3.656 -2.751 -40.579 1.00 95.00 103 ASP A O 1
ATOM 800 N N . MET A 1 104 ? 3.204 -1.427 -38.817 1.00 91.56 104 MET A N 1
ATOM 801 C CA . MET A 1 104 ? 2.051 -2.175 -38.331 1.00 91.56 104 MET A CA 1
ATOM 802 C C . MET A 1 104 ? 0.896 -1.220 -38.102 1.00 91.56 104 MET A C 1
ATOM 804 O O . MET A 1 104 ? 1.027 -0.229 -37.397 1.00 91.56 104 MET A O 1
ATOM 808 N N . LYS A 1 105 ? -0.286 -1.577 -38.608 1.00 92.31 105 LYS A N 1
ATOM 809 C CA . LYS A 1 105 ? -1.487 -0.761 -38.421 1.00 92.31 105 LYS A CA 1
ATOM 810 C C . LYS A 1 105 ? -1.999 -0.886 -36.982 1.00 92.31 105 LYS A C 1
ATOM 812 O O . LYS A 1 105 ? -2.510 -1.952 -36.627 1.00 92.31 105 LYS A O 1
ATOM 817 N N . PRO A 1 106 ? -1.925 0.177 -36.166 1.00 93.00 106 PRO A N 1
ATOM 818 C CA . PRO A 1 106 ? -2.403 0.129 -34.795 1.00 93.00 106 PRO A CA 1
ATOM 819 C C . PRO A 1 106 ? -3.937 0.130 -34.770 1.00 93.00 106 PRO A C 1
ATOM 821 O O . PRO A 1 106 ? -4.593 0.804 -35.570 1.00 93.00 106 PRO A O 1
ATOM 824 N N . VAL A 1 107 ? -4.523 -0.623 -33.837 1.00 93.50 107 VAL A N 1
ATOM 825 C CA . VAL A 1 107 ? -5.974 -0.624 -33.605 1.00 93.50 107 VAL A CA 1
ATOM 826 C C . VAL A 1 107 ? -6.285 0.400 -32.516 1.00 93.50 107 VAL A C 1
ATOM 828 O O . VAL A 1 107 ? -5.793 0.239 -31.402 1.00 93.50 107 VAL A O 1
ATOM 831 N N . PRO A 1 108 ? -7.095 1.437 -32.792 1.00 92.94 108 PRO A N 1
ATOM 832 C CA . PRO A 1 108 ? -7.438 2.419 -31.776 1.00 92.94 108 PRO A CA 1
ATOM 833 C C . PRO A 1 108 ? -8.284 1.783 -30.668 1.00 92.94 108 PRO A C 1
ATOM 835 O O . PRO A 1 108 ? -9.165 0.973 -30.951 1.00 92.94 108 PRO A O 1
ATOM 838 N N . CYS A 1 109 ? -8.086 2.218 -29.422 1.00 92.81 109 CYS A N 1
ATOM 839 C CA . CYS A 1 109 ? -8.713 1.617 -28.236 1.00 92.81 109 CYS A CA 1
ATOM 840 C C . CYS A 1 109 ? -10.257 1.556 -28.270 1.00 92.81 109 CYS A C 1
ATOM 842 O O . CYS A 1 109 ? -10.871 0.662 -27.693 1.00 92.81 109 CYS A O 1
ATOM 844 N N . TYR A 1 110 ? -10.910 2.465 -28.998 1.00 90.75 110 TYR A N 1
ATOM 845 C CA . TYR A 1 110 ? -12.370 2.495 -29.156 1.00 90.75 110 TYR A CA 1
ATOM 846 C C . TYR A 1 110 ? -12.898 1.546 -30.248 1.00 90.75 110 TYR A C 1
ATOM 848 O O . TYR A 1 110 ? -14.093 1.553 -30.548 1.00 90.75 110 TYR A O 1
ATOM 856 N N . LYS A 1 111 ? -12.037 0.726 -30.860 1.00 91.31 111 LYS A N 1
ATOM 857 C CA . LYS A 1 111 ? -12.401 -0.242 -31.897 1.00 91.31 111 LYS A CA 1
ATOM 858 C C . LYS A 1 111 ? -12.050 -1.660 -31.452 1.00 91.31 111 LYS A C 1
ATOM 860 O O . LYS A 1 111 ? -10.994 -1.904 -30.883 1.00 91.31 111 LYS A O 1
ATOM 865 N N . ALA A 1 112 ? -12.936 -2.606 -31.752 1.00 88.88 112 ALA A N 1
ATOM 866 C CA . ALA A 1 112 ? -12.671 -4.025 -31.551 1.00 88.88 112 ALA A CA 1
ATOM 867 C C . ALA A 1 112 ? -11.539 -4.508 -32.479 1.00 88.88 112 ALA A C 1
ATOM 869 O O . ALA A 1 112 ? -11.485 -4.129 -33.653 1.00 88.88 112 ALA A O 1
ATOM 870 N N . VAL A 1 113 ? -10.660 -5.366 -31.958 1.00 90.12 113 VAL A N 1
ATOM 871 C CA . VAL A 1 113 ? -9.536 -5.957 -32.708 1.00 90.12 113 VAL A CA 1
ATOM 872 C C . VAL A 1 113 ? -10.032 -7.007 -33.709 1.00 90.12 113 VAL A C 1
ATOM 874 O O . VAL A 1 113 ? -9.506 -7.128 -34.811 1.00 90.12 113 VAL A O 1
ATOM 877 N N . SER A 1 114 ? -11.083 -7.740 -33.346 1.00 89.25 114 SER A N 1
ATOM 878 C CA . SER A 1 114 ? -11.743 -8.764 -34.159 1.00 89.25 114 SER A CA 1
ATOM 879 C C . SER A 1 114 ? -13.262 -8.757 -33.956 1.00 89.25 114 SER A C 1
ATOM 881 O O . SER A 1 114 ? -13.773 -8.139 -33.019 1.00 89.25 114 SER A O 1
ATOM 883 N N . SER A 1 115 ? -13.982 -9.511 -34.792 1.00 85.12 115 SER A N 1
ATOM 884 C CA . SER A 1 115 ? -15.438 -9.700 -34.699 1.00 85.12 115 SER A CA 1
ATOM 885 C C . SER A 1 115 ? -15.911 -10.370 -33.402 1.00 85.12 115 SER A C 1
ATOM 887 O O . SER A 1 115 ? -17.081 -10.256 -33.054 1.00 85.12 115 SER A O 1
ATOM 889 N N . THR A 1 116 ? -15.022 -11.063 -32.688 1.00 86.88 116 THR A N 1
ATOM 890 C CA . THR A 1 116 ? -15.313 -11.741 -31.414 1.00 86.88 116 THR A CA 1
ATOM 891 C C . THR A 1 116 ? -14.904 -10.922 -30.190 1.00 86.88 116 THR A C 1
ATOM 893 O O . THR A 1 116 ? -15.225 -11.299 -29.064 1.00 86.88 116 THR A O 1
ATOM 896 N N . SER A 1 117 ? -14.198 -9.809 -30.392 1.00 87.31 117 SER A N 1
ATOM 897 C CA . SER A 1 117 ? -13.717 -8.931 -29.323 1.00 87.31 117 SER A CA 1
ATOM 898 C C . SER A 1 117 ? -14.610 -7.702 -29.157 1.00 87.31 117 SER A C 1
ATOM 900 O O . SER A 1 117 ? -15.339 -7.315 -30.070 1.00 87.31 117 SER A O 1
ATOM 902 N N . LYS A 1 118 ? -14.529 -7.060 -27.992 1.00 87.00 118 LYS A N 1
ATOM 903 C CA . LYS A 1 118 ? -15.175 -5.769 -27.734 1.00 87.00 118 LYS A CA 1
ATOM 904 C C . LYS A 1 118 ? -14.122 -4.653 -27.698 1.00 87.00 118 LYS A C 1
ATOM 906 O O . LYS A 1 118 ? -12.972 -4.944 -27.370 1.00 87.00 118 LYS A O 1
ATOM 911 N N . PRO A 1 119 ? -14.492 -3.399 -28.018 1.00 88.44 119 PRO A N 1
ATOM 912 C CA . PRO A 1 119 ? -13.647 -2.238 -27.745 1.00 88.44 119 PRO A CA 1
ATOM 913 C C . PRO A 1 119 ? -13.264 -2.128 -26.263 1.00 88.44 119 PRO A C 1
ATOM 915 O O . PRO A 1 119 ? -13.933 -2.709 -25.401 1.00 88.44 119 PRO A O 1
ATOM 918 N N . CYS A 1 120 ? -12.228 -1.343 -25.963 1.00 89.31 120 CYS A N 1
ATOM 919 C CA . CYS A 1 120 ? -11.856 -1.017 -24.587 1.00 89.31 120 CYS A CA 1
ATOM 920 C C . CYS A 1 120 ? -13.006 -0.318 -23.847 1.00 89.31 120 CYS A C 1
ATOM 922 O O . CYS A 1 120 ? -13.853 0.348 -24.450 1.00 89.31 120 CYS A O 1
ATOM 924 N N . ARG A 1 121 ? -13.019 -0.447 -22.516 1.00 87.69 121 ARG A N 1
ATOM 925 C CA . ARG A 1 121 ? -13.941 0.306 -21.658 1.00 87.69 121 ARG A CA 1
ATOM 926 C C . ARG A 1 121 ? -13.546 1.776 -21.634 1.00 87.69 121 ARG A C 1
ATOM 928 O O . ARG A 1 121 ? -12.386 2.118 -21.839 1.00 87.69 121 ARG A O 1
ATOM 935 N N . CYS A 1 122 ? -14.502 2.643 -21.319 1.00 85.94 122 CYS A N 1
ATOM 936 C CA . CYS A 1 122 ? -14.236 4.076 -21.278 1.00 85.94 122 CYS A CA 1
ATOM 937 C C . CYS A 1 122 ? -13.306 4.510 -20.129 1.00 85.94 122 CYS A C 1
ATOM 939 O O . CYS A 1 122 ? -12.670 5.555 -20.230 1.00 85.94 122 CYS A O 1
ATOM 941 N N . THR A 1 123 ? -13.175 3.685 -19.083 1.00 84.81 123 THR A N 1
ATOM 942 C CA . THR A 1 123 ? -12.172 3.855 -18.018 1.00 84.81 123 THR A CA 1
ATOM 943 C C . THR A 1 123 ? -10.746 3.731 -18.544 1.00 84.81 123 THR A C 1
ATOM 945 O O . THR A 1 123 ? -9.873 4.461 -18.095 1.00 84.81 123 THR A O 1
ATOM 948 N N . ASP A 1 124 ? -10.537 2.859 -19.534 1.00 90.38 124 ASP A N 1
ATOM 949 C CA . ASP A 1 124 ? -9.225 2.564 -20.123 1.00 90.38 124 ASP A CA 1
ATOM 950 C C . ASP A 1 124 ? -8.989 3.306 -21.449 1.00 90.38 124 ASP A C 1
ATOM 952 O O . ASP A 1 124 ? -7.894 3.307 -22.005 1.00 90.38 124 ASP A O 1
ATOM 956 N N . CYS A 1 125 ? -10.044 3.902 -22.004 1.00 91.00 125 CYS A N 1
ATOM 957 C CA . CYS A 1 125 ? -10.042 4.588 -23.287 1.00 91.00 125 CYS A CA 1
ATOM 958 C C . CYS A 1 125 ? -11.126 5.675 -23.277 1.00 91.00 125 CYS A C 1
ATOM 960 O O . CYS A 1 125 ? -12.267 5.397 -23.642 1.00 91.00 125 CYS A O 1
ATOM 962 N N . PRO A 1 126 ? -10.802 6.937 -22.952 1.00 85.62 126 PRO A N 1
ATOM 963 C CA . PRO A 1 126 ? -11.782 8.028 -22.895 1.00 85.62 126 PRO A CA 1
ATOM 964 C C . PRO A 1 126 ? -12.528 8.284 -24.215 1.00 85.62 126 PRO A C 1
ATOM 966 O O . PRO A 1 126 ? -13.572 8.928 -24.236 1.00 85.62 126 PRO A O 1
ATOM 969 N N . LYS A 1 127 ? -11.981 7.796 -25.336 1.00 84.00 127 LYS A N 1
ATOM 970 C CA . LYS A 1 127 ? -12.608 7.856 -26.664 1.00 84.00 127 LYS A CA 1
ATOM 971 C C . LYS A 1 127 ? -13.626 6.735 -26.915 1.00 84.00 127 LYS A C 1
ATOM 973 O O . LYS A 1 127 ? -14.344 6.801 -27.909 1.00 84.00 127 LYS 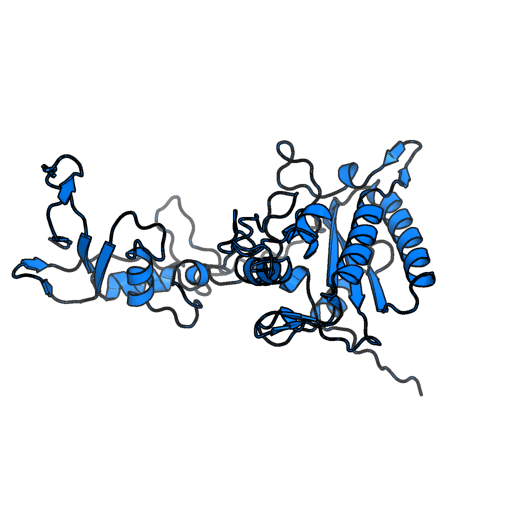A O 1
ATOM 978 N N . ALA A 1 128 ? -13.674 5.704 -26.072 1.00 83.38 128 ALA A N 1
ATOM 979 C CA . ALA A 1 128 ? -14.702 4.674 -26.124 1.00 83.38 128 ALA A CA 1
ATOM 980 C C . ALA A 1 128 ? -15.991 5.189 -25.466 1.00 83.38 128 ALA A C 1
ATOM 982 O O . ALA A 1 128 ? -15.955 5.878 -24.448 1.00 83.38 128 ALA A O 1
ATOM 983 N N . LEU A 1 129 ? -17.143 4.857 -26.050 1.00 74.62 129 LEU A N 1
ATOM 984 C CA . LEU A 1 129 ? -18.445 5.246 -25.507 1.00 74.62 129 LEU A CA 1
ATOM 985 C C . LEU A 1 129 ? -18.683 4.546 -24.158 1.00 74.62 129 LEU A C 1
ATOM 987 O O . LEU A 1 129 ? -18.627 3.319 -24.083 1.00 74.62 129 LEU A O 1
ATOM 991 N N . CYS A 1 130 ? -18.977 5.309 -23.099 1.00 66.31 130 CYS A N 1
ATOM 992 C CA . CYS A 1 130 ? -19.490 4.730 -21.858 1.00 66.31 130 CYS A CA 1
ATOM 993 C C . CYS A 1 130 ? -20.964 4.351 -22.053 1.00 66.31 130 CYS A C 1
ATOM 995 O O . CYS A 1 130 ? -21.817 5.229 -22.197 1.00 66.31 130 CYS A O 1
ATOM 997 N N . GLU A 1 131 ? -21.291 3.062 -21.981 1.00 59.66 131 GLU A N 1
ATOM 998 C CA . GLU A 1 131 ? -22.656 2.664 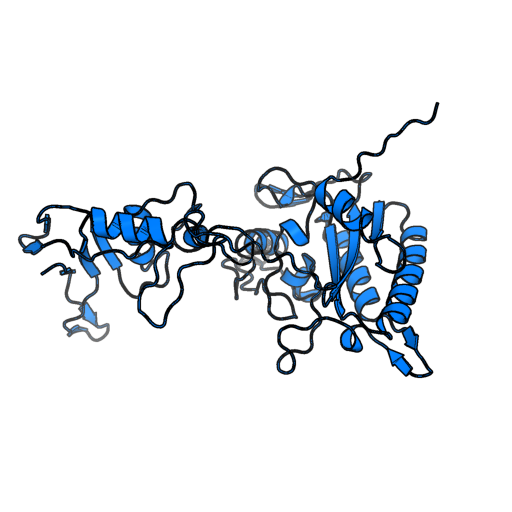-21.640 1.00 59.66 131 GLU A CA 1
ATOM 999 C C . GLU A 1 131 ? -22.880 2.995 -20.158 1.00 59.66 131 GLU A C 1
ATOM 1001 O O . GLU A 1 131 ? -22.333 2.345 -19.266 1.00 59.66 131 GLU A O 1
ATOM 1006 N N . PHE A 1 132 ? -23.652 4.049 -19.880 1.00 50.31 132 PHE A N 1
ATOM 1007 C CA . PHE A 1 132 ? -24.072 4.385 -18.521 1.00 50.31 132 PHE A CA 1
ATOM 1008 C C . PHE A 1 132 ? -25.124 3.377 -18.051 1.00 50.31 132 PHE A C 1
ATOM 1010 O O . PHE A 1 132 ? -26.327 3.589 -18.193 1.00 50.31 132 PHE A O 1
ATOM 1017 N N . VAL A 1 133 ? -24.672 2.274 -17.461 1.00 53.22 133 VAL A N 1
ATOM 1018 C CA . VAL A 1 133 ? -25.530 1.437 -16.623 1.00 53.22 133 VAL A CA 1
ATOM 1019 C C . VAL A 1 133 ? -25.404 1.963 -15.201 1.00 53.22 133 VAL A C 1
ATOM 1021 O O . VAL A 1 133 ? -24.367 1.793 -14.567 1.00 53.22 133 VAL A O 1
ATOM 1024 N N . LEU A 1 134 ? -26.446 2.630 -14.697 1.00 41.78 134 LEU A N 1
ATOM 1025 C CA . LEU A 1 134 ? -26.535 2.976 -13.278 1.00 41.78 134 LEU A CA 1
ATOM 1026 C C . LEU A 1 134 ? -26.581 1.667 -12.472 1.00 41.78 134 LEU A C 1
ATOM 1028 O O . LEU A 1 134 ? -27.546 0.910 -12.623 1.00 41.78 134 LEU A O 1
ATOM 1032 N N . PRO A 1 135 ? -25.586 1.358 -11.622 1.00 44.97 135 PRO A N 1
ATOM 1033 C CA . PRO A 1 135 ? -25.654 0.154 -10.817 1.00 44.97 135 PRO A CA 1
ATOM 1034 C C . PRO A 1 135 ? -26.702 0.353 -9.717 1.00 44.97 135 PRO A C 1
ATOM 1036 O O . PRO A 1 135 ? -26.495 1.090 -8.757 1.00 44.97 135 PRO A O 1
ATOM 1039 N N . THR A 1 136 ? -27.829 -0.348 -9.827 1.00 45.38 136 THR A N 1
ATOM 1040 C CA . THR A 1 136 ? -28.760 -0.590 -8.713 1.00 45.38 136 THR A CA 1
ATOM 1041 C C . THR A 1 136 ? -28.328 -1.844 -7.955 1.00 45.38 136 THR A C 1
ATOM 1043 O O . THR A 1 136 ? -29.094 -2.780 -7.757 1.00 45.38 136 THR A O 1
ATOM 1046 N N . VAL A 1 137 ? -27.061 -1.905 -7.545 1.00 53.78 137 VAL A N 1
ATOM 1047 C CA . VAL A 1 137 ? -26.545 -3.035 -6.768 1.00 53.78 137 VAL A CA 1
ATOM 1048 C C . VAL A 1 137 ? -26.161 -2.500 -5.402 1.00 53.78 137 VAL A C 1
ATOM 1050 O O . VAL A 1 137 ? -25.248 -1.688 -5.274 1.00 53.78 137 VAL A O 1
ATOM 1053 N N . SER A 1 138 ? -26.889 -2.926 -4.366 1.00 54.03 138 SER A N 1
ATOM 1054 C CA . SER A 1 138 ? -26.424 -2.731 -2.990 1.00 54.03 138 SER A CA 1
ATOM 1055 C C . SER A 1 138 ? -25.010 -3.309 -2.890 1.00 54.03 138 SER A C 1
ATOM 1057 O O . SER A 1 138 ? -24.832 -4.452 -3.315 1.00 54.03 138 SER A O 1
ATOM 1059 N N . PRO A 1 139 ? -24.012 -2.570 -2.373 1.00 62.16 139 PRO A N 1
ATOM 1060 C CA . PRO A 1 139 ? -22.638 -3.046 -2.389 1.00 62.16 139 PRO A CA 1
ATOM 1061 C C . PRO A 1 139 ? -22.545 -4.399 -1.676 1.00 62.16 139 PRO A C 1
ATOM 1063 O O . PRO A 1 139 ? -23.128 -4.598 -0.604 1.00 62.16 139 PRO A O 1
ATOM 1066 N N . LEU A 1 140 ? -21.848 -5.333 -2.328 1.00 67.19 140 LEU A N 1
ATOM 1067 C CA . LEU A 1 140 ? -21.628 -6.708 -1.867 1.00 67.19 140 LEU A CA 1
ATOM 1068 C C . LEU A 1 140 ? -20.949 -6.732 -0.483 1.00 67.19 140 LEU A C 1
ATOM 1070 O O . LEU A 1 140 ? -21.196 -7.620 0.334 1.00 67.19 140 LEU A O 1
ATOM 1074 N N . PHE A 1 141 ? -20.140 -5.710 -0.214 1.00 76.62 141 PHE A N 1
ATOM 1075 C CA . PHE A 1 141 ? -19.358 -5.518 0.996 1.00 76.62 141 PHE A CA 1
ATOM 1076 C C . PHE A 1 141 ? -19.772 -4.239 1.748 1.00 76.62 141 PHE A C 1
ATOM 1078 O O . PHE A 1 141 ? -20.421 -3.332 1.217 1.00 76.62 141 PHE A O 1
ATOM 1085 N N . ARG A 1 142 ? -19.436 -4.197 3.033 1.00 84.62 142 ARG A N 1
ATOM 1086 C CA . ARG A 1 142 ? -19.568 -3.076 3.966 1.00 84.62 142 ARG A CA 1
ATOM 1087 C C . ARG A 1 142 ? -18.165 -2.794 4.500 1.00 84.62 142 ARG A C 1
ATOM 1089 O O . ARG A 1 142 ? -17.369 -3.722 4.612 1.00 84.62 142 ARG A O 1
ATOM 1096 N N . THR A 1 143 ? -17.876 -1.536 4.798 1.00 86.88 143 THR A N 1
ATOM 1097 C CA . THR A 1 143 ? -16.540 -1.107 5.207 1.00 86.88 143 THR A CA 1
ATOM 1098 C C . THR A 1 143 ? -16.582 -0.526 6.609 1.00 86.88 143 THR A C 1
ATOM 1100 O O . THR A 1 143 ? -17.358 0.385 6.902 1.00 86.88 143 THR A O 1
ATOM 1103 N N . GLU A 1 144 ? -15.707 -1.032 7.466 1.00 91.94 144 GLU A N 1
ATOM 1104 C CA . GLU A 1 144 ? -15.528 -0.545 8.827 1.00 91.94 144 GLU A CA 1
ATOM 1105 C C . GLU A 1 144 ? -14.191 0.192 8.865 1.00 91.94 144 GLU A C 1
ATOM 1107 O O . GLU A 1 144 ? -13.131 -0.407 8.686 1.00 91.94 144 GLU A O 1
ATOM 1112 N N . ASN A 1 145 ? -14.248 1.516 8.997 1.00 91.62 145 ASN A N 1
ATOM 1113 C CA . ASN A 1 145 ? -13.088 2.391 8.828 1.00 91.62 145 ASN A CA 1
ATOM 1114 C C . ASN A 1 145 ? -12.663 2.980 10.165 1.00 91.62 145 ASN A C 1
ATOM 1116 O O . ASN A 1 145 ? -13.508 3.401 10.956 1.00 91.62 145 ASN A O 1
ATOM 1120 N N . ILE A 1 146 ? -11.359 3.108 10.374 1.00 96.44 146 ILE A N 1
ATOM 1121 C CA . ILE A 1 146 ? -10.758 3.784 11.521 1.00 96.44 146 ILE A CA 1
ATOM 1122 C C . ILE A 1 146 ? -9.743 4.785 10.994 1.00 96.44 146 ILE A C 1
ATOM 1124 O O . ILE A 1 146 ? -8.896 4.439 10.178 1.00 96.44 146 ILE A O 1
ATOM 1128 N N . ILE A 1 147 ? -9.816 6.018 11.479 1.00 96.44 147 ILE A N 1
ATOM 1129 C CA . ILE A 1 147 ? -8.867 7.088 11.195 1.00 96.44 147 ILE A CA 1
ATOM 1130 C C . ILE A 1 147 ? -8.229 7.507 12.515 1.00 96.44 147 ILE A C 1
ATOM 1132 O O . ILE A 1 147 ? -8.938 7.862 13.461 1.00 96.44 147 ILE A O 1
ATOM 1136 N N . ILE A 1 148 ? -6.900 7.473 12.575 1.00 97.81 148 ILE A N 1
ATOM 1137 C CA . ILE A 1 148 ? -6.128 7.696 13.801 1.00 97.81 148 ILE A CA 1
ATOM 1138 C C . ILE A 1 148 ? -5.102 8.800 13.557 1.00 97.81 148 ILE A C 1
ATOM 1140 O O . ILE A 1 148 ? -4.309 8.725 12.618 1.00 97.81 148 ILE A O 1
ATOM 1144 N N . ARG A 1 149 ? -5.101 9.819 14.421 1.00 96.56 149 ARG A N 1
ATOM 1145 C CA . ARG A 1 149 ? -4.196 10.975 14.381 1.00 96.56 149 ARG A CA 1
ATOM 1146 C C . ARG A 1 149 ? -3.533 11.218 15.736 1.00 96.56 149 ARG A C 1
ATOM 1148 O O . ARG A 1 149 ? -4.100 10.919 16.786 1.00 96.56 149 ARG A O 1
ATOM 1155 N N . ARG A 1 150 ? -2.361 11.864 15.712 1.00 95.38 150 ARG A N 1
ATOM 1156 C CA . ARG A 1 150 ? -1.638 12.353 16.905 1.00 95.38 150 ARG A CA 1
ATOM 1157 C C . ARG A 1 150 ? -1.472 13.882 16.878 1.00 95.38 150 ARG A C 1
ATOM 1159 O O . ARG A 1 150 ? -0.345 14.371 16.841 1.00 95.38 150 ARG A O 1
ATOM 1166 N N . PRO A 1 151 ? -2.557 14.681 16.886 1.00 91.19 151 PRO A N 1
ATOM 1167 C CA . PRO A 1 151 ? -2.475 16.123 16.618 1.00 91.19 151 PRO A CA 1
ATOM 1168 C C . PRO A 1 151 ? -1.636 16.900 17.644 1.00 91.19 151 PRO A C 1
ATOM 1170 O O . PRO A 1 151 ? -1.083 17.946 17.317 1.00 91.19 151 PRO A O 1
ATOM 1173 N N . LYS A 1 152 ? -1.520 16.391 18.878 1.00 90.25 152 LYS A N 1
ATOM 1174 C CA . LYS A 1 152 ? -0.719 16.999 19.954 1.00 90.25 152 LYS A CA 1
ATOM 1175 C C . LYS A 1 152 ? 0.766 16.619 19.905 1.00 90.25 152 LYS A C 1
ATOM 1177 O O . LYS A 1 152 ? 1.552 17.203 20.642 1.00 90.25 152 LYS A O 1
ATOM 1182 N N . ASN A 1 153 ? 1.153 15.649 19.073 1.00 90.75 153 ASN A N 1
ATOM 1183 C CA . ASN A 1 153 ? 2.523 15.159 18.977 1.00 90.75 153 ASN A CA 1
ATOM 1184 C C . ASN A 1 153 ? 3.166 15.643 17.668 1.00 90.75 153 ASN A C 1
ATOM 1186 O O . ASN A 1 153 ? 2.865 15.139 16.585 1.00 90.75 153 ASN A O 1
ATOM 1190 N N . SER A 1 154 ? 4.064 16.620 17.783 1.00 91.06 154 SER A N 1
ATOM 1191 C CA . SER A 1 154 ? 4.807 17.211 16.664 1.00 91.06 154 SER A CA 1
ATOM 1192 C C . SER A 1 154 ? 6.184 16.580 16.430 1.00 91.06 154 SER A C 1
ATOM 1194 O O . SER A 1 154 ? 6.929 17.069 15.575 1.00 91.06 154 SER A O 1
ATOM 1196 N N . THR A 1 155 ? 6.526 15.510 17.157 1.00 94.06 155 THR A N 1
ATOM 1197 C CA . THR A 1 155 ? 7.802 14.805 17.011 1.00 94.06 155 THR A CA 1
ATOM 1198 C C . THR A 1 155 ? 7.987 14.335 15.574 1.00 94.06 155 THR A C 1
ATOM 1200 O O . THR A 1 155 ? 7.042 13.922 14.894 1.00 94.06 155 THR A O 1
ATOM 1203 N N . ARG A 1 156 ? 9.228 14.425 15.100 1.00 95.69 156 ARG A N 1
ATOM 1204 C CA . ARG A 1 156 ? 9.641 13.918 13.796 1.00 95.69 156 ARG A CA 1
ATOM 1205 C C . ARG A 1 156 ? 10.523 12.703 13.989 1.00 95.69 156 ARG A C 1
ATOM 1207 O O . ARG A 1 156 ? 11.332 12.680 14.911 1.00 95.69 156 ARG A O 1
ATOM 1214 N N . VAL A 1 157 ? 10.372 11.733 13.098 1.00 97.56 157 VAL A N 1
ATOM 1215 C CA . VAL A 1 157 ? 11.221 10.544 13.043 1.00 97.56 157 VAL A CA 1
ATOM 1216 C C . VAL A 1 157 ? 12.172 10.736 11.858 1.00 97.56 157 VAL A C 1
ATOM 1218 O O . VAL A 1 157 ? 11.755 10.559 10.710 1.00 97.56 157 VAL A O 1
ATOM 1221 N N . PRO A 1 158 ? 13.406 11.221 12.085 1.00 96.81 158 PRO A N 1
ATOM 1222 C CA . PRO A 1 158 ? 14.372 11.407 11.012 1.00 96.81 158 PRO A CA 1
ATOM 1223 C C . PRO A 1 158 ? 14.918 10.050 10.561 1.00 96.81 158 PRO A C 1
ATOM 1225 O O . PRO A 1 158 ? 15.337 9.232 11.378 1.00 96.81 158 PRO A O 1
ATOM 1228 N N . TRP A 1 159 ? 14.947 9.822 9.252 1.00 97.06 159 TRP A N 1
ATOM 1229 C CA . TRP A 1 159 ? 15.595 8.659 8.657 1.00 97.06 159 TRP A CA 1
ATOM 1230 C C . TRP A 1 159 ? 16.159 9.017 7.288 1.00 97.06 159 TRP A C 1
ATOM 1232 O O . TRP A 1 159 ? 15.428 9.452 6.390 1.00 97.06 159 TRP A O 1
ATOM 1242 N N . LYS A 1 160 ? 17.476 8.842 7.129 1.00 93.94 160 LYS A N 1
ATOM 1243 C CA . LYS A 1 160 ? 18.227 9.285 5.944 1.00 93.94 160 LYS A CA 1
ATOM 1244 C C . LYS A 1 160 ? 17.906 10.760 5.644 1.00 93.94 160 LYS A C 1
ATOM 1246 O O . LYS A 1 160 ? 18.037 11.605 6.522 1.00 93.94 160 LYS A O 1
ATOM 1251 N N . ASN A 1 161 ? 17.439 11.071 4.435 1.00 94.06 161 ASN A N 1
ATOM 1252 C CA . ASN A 1 161 ? 17.138 12.440 3.998 1.00 94.06 161 ASN A CA 1
ATOM 1253 C C . ASN A 1 161 ? 15.656 12.826 4.178 1.00 94.06 161 ASN A C 1
ATOM 1255 O O . ASN A 1 161 ? 15.174 13.734 3.499 1.00 94.06 161 ASN A O 1
ATOM 1259 N N . LYS A 1 162 ? 14.899 12.117 5.026 1.00 95.00 162 LYS A N 1
ATOM 1260 C CA . LYS A 1 162 ? 13.463 12.352 5.237 1.00 95.00 162 LYS A CA 1
ATOM 1261 C C . LYS A 1 162 ? 13.127 12.514 6.715 1.00 95.00 162 LYS A C 1
ATOM 1263 O O . LYS A 1 162 ? 13.680 11.834 7.572 1.00 95.00 162 LYS A O 1
ATOM 1268 N N . ASN A 1 163 ? 12.155 13.386 6.982 1.00 96.00 163 ASN A N 1
ATOM 1269 C CA . ASN A 1 163 ? 11.597 13.615 8.312 1.00 96.00 163 ASN A CA 1
ATOM 1270 C C . ASN A 1 163 ? 10.142 13.149 8.347 1.00 96.00 163 ASN A C 1
ATOM 1272 O O . ASN A 1 163 ? 9.233 13.881 7.942 1.00 96.00 163 ASN A O 1
ATOM 1276 N N . TYR A 1 164 ? 9.929 11.938 8.847 1.00 97.69 164 TYR A N 1
ATOM 1277 C CA . TYR A 1 164 ? 8.601 11.359 8.992 1.00 97.69 164 TYR A CA 1
ATOM 1278 C C . TYR A 1 164 ? 7.843 12.049 10.132 1.00 97.69 164 TYR A C 1
ATOM 1280 O O . TYR A 1 164 ? 8.434 12.609 11.062 1.00 97.69 164 TYR A O 1
ATOM 1288 N N . THR A 1 165 ? 6.519 12.076 10.045 1.00 97.44 165 THR A N 1
ATOM 1289 C CA . THR A 1 165 ? 5.641 12.564 11.120 1.00 97.44 165 THR A CA 1
ATOM 1290 C C . THR A 1 165 ? 5.591 11.590 12.302 1.00 97.44 165 THR A C 1
ATOM 1292 O O . THR A 1 165 ? 6.033 10.446 12.219 1.00 97.44 165 THR A O 1
ATOM 1295 N N . SER A 1 166 ? 4.996 12.032 13.410 1.00 97.06 166 SER A N 1
ATOM 1296 C CA . SER A 1 166 ? 4.855 11.255 14.647 1.00 97.06 166 SER A CA 1
ATOM 1297 C C . SER A 1 166 ? 3.996 9.989 14.527 1.00 97.06 166 SER A C 1
ATOM 1299 O O . SER A 1 166 ? 3.991 9.183 15.457 1.00 97.06 166 SER A O 1
ATOM 1301 N N . ILE A 1 167 ? 3.266 9.792 13.420 1.00 97.25 167 ILE A N 1
ATOM 1302 C CA . ILE A 1 167 ? 2.512 8.549 13.183 1.00 97.25 167 ILE A CA 1
ATOM 1303 C C . ILE A 1 167 ? 3.411 7.387 12.738 1.00 97.25 167 ILE A C 1
ATOM 1305 O O . ILE A 1 167 ? 2.972 6.249 12.792 1.00 97.25 167 ILE A O 1
ATOM 1309 N N . PHE A 1 168 ? 4.647 7.670 12.316 1.00 98.12 168 PHE A N 1
ATOM 1310 C CA . PHE A 1 168 ? 5.642 6.664 11.930 1.00 98.12 168 PHE A CA 1
ATOM 1311 C C . PHE A 1 168 ? 6.612 6.322 13.065 1.00 98.12 168 PHE A C 1
ATOM 1313 O O . PHE A 1 168 ? 7.573 5.598 12.852 1.00 98.12 168 PHE A O 1
ATOM 1320 N N . ASP A 1 169 ? 6.392 6.862 14.262 1.00 97.81 169 ASP A N 1
ATOM 1321 C CA . ASP A 1 169 ? 7.127 6.464 15.460 1.00 97.81 169 ASP A CA 1
ATOM 1322 C C . ASP A 1 169 ? 6.908 4.970 15.735 1.00 97.81 169 ASP A C 1
ATOM 1324 O O . ASP A 1 169 ? 5.764 4.526 15.804 1.00 97.81 169 ASP A O 1
ATOM 1328 N N . ILE A 1 170 ? 7.990 4.200 15.884 1.00 97.94 170 ILE A N 1
ATOM 1329 C CA . ILE A 1 170 ? 7.929 2.730 15.934 1.00 97.94 170 ILE A CA 1
ATOM 1330 C C . ILE A 1 170 ? 7.055 2.224 17.089 1.00 97.94 170 ILE A C 1
ATOM 1332 O O . ILE A 1 170 ? 6.216 1.347 16.902 1.00 97.94 170 ILE A O 1
ATOM 1336 N N . THR A 1 171 ? 7.150 2.852 18.263 1.00 97.88 171 THR A N 1
ATOM 1337 C CA . THR A 1 171 ? 6.327 2.508 19.430 1.00 97.88 171 THR A CA 1
ATOM 1338 C C . THR A 1 171 ? 4.843 2.733 19.150 1.00 97.88 171 THR A C 1
ATOM 1340 O O . THR A 1 171 ? 4.001 1.903 19.488 1.00 97.88 171 THR A O 1
ATOM 1343 N N . PHE A 1 172 ? 4.507 3.846 18.495 1.00 97.94 172 PHE A N 1
ATOM 1344 C CA . PHE A 1 172 ? 3.135 4.128 18.090 1.00 97.94 172 PHE A CA 1
ATOM 1345 C C . PHE A 1 172 ? 2.648 3.187 16.983 1.00 97.94 172 PHE A C 1
ATOM 1347 O O . PHE A 1 172 ? 1.503 2.748 17.017 1.00 97.94 172 PHE A O 1
ATOM 1354 N N . MET A 1 173 ? 3.511 2.831 16.033 1.00 98.50 173 MET A N 1
ATOM 1355 C CA . MET A 1 173 ? 3.203 1.832 15.013 1.00 98.50 173 MET A CA 1
ATOM 1356 C C . MET A 1 173 ? 2.828 0.489 15.652 1.00 98.50 173 MET A C 1
ATOM 1358 O O . MET A 1 173 ? 1.787 -0.060 15.301 1.00 98.50 173 MET A O 1
ATOM 1362 N N . HIS A 1 174 ? 3.582 0.006 16.643 1.00 98.75 174 HIS A N 1
ATOM 1363 C CA . HIS A 1 174 ? 3.201 -1.199 17.390 1.00 98.75 174 HIS A CA 1
ATOM 1364 C C . HIS A 1 174 ? 1.873 -1.040 18.130 1.00 98.75 174 HIS A C 1
ATOM 1366 O O . HIS A 1 174 ? 1.023 -1.912 18.010 1.00 98.75 174 HIS A O 1
ATOM 1372 N N . GLN A 1 175 ? 1.642 0.092 18.804 1.00 98.31 175 GLN A N 1
ATOM 1373 C CA . GLN A 1 175 ? 0.369 0.353 19.488 1.00 98.31 175 GLN A CA 1
ATOM 1374 C C . GLN A 1 175 ? -0.833 0.250 18.534 1.00 98.31 175 GLN A C 1
ATOM 1376 O O . GLN A 1 175 ? -1.890 -0.271 18.893 1.00 98.31 175 GLN A O 1
ATOM 1381 N N . ILE A 1 176 ? -0.704 0.771 17.312 1.00 98.44 176 ILE A N 1
ATOM 1382 C CA . ILE A 1 176 ? -1.789 0.721 16.329 1.00 98.44 176 ILE A CA 1
ATOM 1383 C C . ILE A 1 176 ? -1.880 -0.656 15.650 1.00 98.44 176 ILE A C 1
ATOM 1385 O O . ILE A 1 176 ? -2.985 -1.089 15.313 1.00 98.44 176 ILE A O 1
ATOM 1389 N N . LEU A 1 177 ? -0.768 -1.379 15.509 1.00 98.69 177 LEU A N 1
ATOM 1390 C CA . LEU A 1 177 ? -0.785 -2.782 15.098 1.00 98.69 177 LEU A CA 1
ATOM 1391 C C . LEU A 1 177 ? -1.522 -3.652 16.130 1.00 98.69 177 LEU A C 1
ATOM 1393 O O . LEU A 1 177 ? -2.405 -4.415 15.744 1.00 98.69 177 LEU A O 1
ATOM 1397 N N . ASP A 1 178 ? -1.271 -3.461 17.427 1.00 98.62 178 ASP A N 1
ATOM 1398 C CA . ASP A 1 178 ? -1.987 -4.144 18.514 1.00 98.62 178 ASP A CA 1
ATOM 1399 C C . ASP A 1 178 ? -3.493 -3.864 18.461 1.00 98.62 178 ASP A C 1
ATOM 1401 O O . ASP A 1 178 ? -4.313 -4.773 18.617 1.00 98.62 178 ASP A O 1
ATOM 1405 N N . LEU A 1 179 ? -3.875 -2.609 18.196 1.00 98.50 179 LEU A N 1
ATOM 1406 C CA . LEU A 1 179 ? -5.271 -2.227 17.985 1.00 98.50 179 LEU A CA 1
ATOM 1407 C C . LEU A 1 179 ? -5.887 -3.016 16.822 1.00 98.50 179 LEU A C 1
ATOM 1409 O O . LEU A 1 179 ? -6.972 -3.580 16.969 1.00 98.50 179 LEU A O 1
ATOM 1413 N N . GLN A 1 180 ? -5.205 -3.071 15.676 1.00 98.50 180 GLN A N 1
ATOM 1414 C CA . GLN A 1 180 ? -5.676 -3.813 14.509 1.00 98.50 180 GLN A CA 1
ATOM 1415 C C . GLN A 1 180 ? -5.841 -5.304 14.822 1.00 98.50 180 GLN A C 1
ATOM 1417 O O . GLN A 1 180 ? -6.896 -5.866 14.533 1.00 98.50 180 GLN A O 1
ATOM 1422 N N . LEU A 1 181 ? -4.830 -5.927 15.432 1.00 98.19 181 LEU A N 1
ATOM 1423 C CA . LEU A 1 181 ? -4.835 -7.350 15.784 1.00 98.19 181 LEU A CA 1
ATOM 1424 C C . LEU A 1 181 ? -5.913 -7.682 16.827 1.00 98.19 181 LEU A C 1
ATOM 1426 O O . LEU A 1 181 ? -6.549 -8.735 16.775 1.00 98.19 181 LEU A O 1
ATOM 1430 N N . SER A 1 182 ? -6.181 -6.759 17.751 1.00 98.12 182 SER A N 1
ATOM 1431 C CA . SER A 1 182 ? -7.281 -6.892 18.709 1.00 98.12 182 SER A CA 1
ATOM 1432 C C . SER A 1 182 ? -8.636 -6.905 18.002 1.00 98.12 182 SER A C 1
ATOM 1434 O O . SER A 1 182 ? -9.493 -7.717 18.342 1.00 98.12 182 SER A O 1
ATOM 1436 N N . ILE A 1 183 ? -8.821 -6.056 16.984 1.00 97.75 183 ILE A N 1
ATOM 1437 C CA . ILE A 1 183 ? -10.055 -6.004 16.187 1.00 97.75 183 ILE A CA 1
ATOM 1438 C C . ILE A 1 183 ? -10.226 -7.264 15.336 1.00 97.75 183 ILE A C 1
ATOM 1440 O O . ILE A 1 183 ? -11.331 -7.802 15.274 1.00 97.75 183 ILE A O 1
ATOM 1444 N N . THR A 1 184 ? -9.160 -7.764 14.703 1.00 96.44 184 THR A N 1
ATOM 1445 C CA . THR A 1 184 ? -9.236 -9.003 13.907 1.00 96.44 184 THR A CA 1
ATOM 1446 C C . THR A 1 184 ? -9.622 -10.210 14.758 1.00 96.44 184 THR A C 1
ATOM 1448 O O . THR A 1 184 ? -10.329 -11.089 14.275 1.00 96.44 184 THR A O 1
ATOM 1451 N N . ASN A 1 185 ? -9.228 -10.212 16.035 1.00 96.81 185 ASN A N 1
ATOM 1452 C CA . ASN A 1 185 ? -9.545 -11.265 16.999 1.00 96.81 185 ASN A CA 1
ATOM 1453 C C . ASN A 1 185 ? -10.878 -11.054 17.739 1.00 96.81 185 ASN A C 1
ATOM 1455 O O . ASN A 1 185 ? -11.221 -11.848 18.619 1.00 96.81 185 ASN A O 1
ATOM 1459 N N . LEU A 1 186 ? -11.647 -10.006 17.414 1.00 96.25 186 LEU A N 1
ATOM 1460 C CA . LEU A 1 186 ? -12.955 -9.798 18.028 1.00 96.25 186 LEU A CA 1
ATOM 1461 C C . LEU A 1 186 ? -13.905 -10.941 17.691 1.00 96.25 186 LEU A C 1
ATOM 1463 O O . LEU A 1 186 ? -14.068 -11.349 16.538 1.00 96.25 186 LEU A O 1
ATOM 1467 N N . THR A 1 187 ? -14.617 -11.369 18.725 1.00 95.44 187 THR A N 1
ATOM 1468 C CA . THR A 1 187 ? -15.733 -12.296 18.615 1.00 95.44 187 THR A CA 1
ATOM 1469 C C . THR A 1 187 ? -17.041 -11.562 18.889 1.00 95.44 187 THR A C 1
ATOM 1471 O O . THR A 1 187 ? -17.093 -10.541 19.586 1.00 95.44 187 THR A O 1
ATOM 1474 N N . ALA A 1 188 ? -18.119 -12.061 18.300 1.00 94.06 188 ALA A N 1
ATOM 1475 C CA . ALA A 1 188 ? -19.471 -11.630 18.612 1.00 94.06 188 ALA A CA 1
ATOM 1476 C C . ALA A 1 188 ? -20.395 -12.841 18.676 1.00 94.06 188 ALA A C 1
ATOM 1478 O O . ALA A 1 188 ? -20.167 -13.841 18.006 1.00 94.06 188 ALA A O 1
ATOM 1479 N N . GLU A 1 189 ? -21.461 -12.744 19.457 1.00 93.12 189 GLU A N 1
ATOM 1480 C CA . GLU A 1 189 ? -22.455 -13.806 19.545 1.00 93.12 189 GLU A CA 1
ATOM 1481 C C . GLU A 1 189 ? -23.619 -13.523 18.586 1.00 93.12 189 GLU A C 1
ATOM 1483 O O . GLU A 1 189 ? -24.207 -12.434 18.580 1.00 93.12 189 GLU A O 1
ATOM 1488 N N . TYR A 1 190 ? -23.981 -14.508 17.768 1.00 91.62 190 TYR A N 1
ATOM 1489 C CA . TYR A 1 190 ? -25.146 -14.457 16.894 1.00 91.62 190 TYR A CA 1
ATOM 1490 C C . TYR A 1 190 ? -25.887 -15.793 16.921 1.00 91.62 190 TYR A C 1
ATOM 1492 O O . TYR A 1 190 ? -25.414 -16.782 16.375 1.00 91.62 190 TYR A O 1
ATOM 1500 N N . ARG A 1 191 ? -27.093 -15.813 17.508 1.00 89.19 191 ARG A N 1
ATOM 1501 C CA . ARG A 1 191 ? -27.945 -17.019 17.610 1.00 89.19 191 ARG A CA 1
ATOM 1502 C C . ARG A 1 191 ? -27.225 -18.214 18.264 1.00 89.19 191 ARG A C 1
ATOM 1504 O O . ARG A 1 191 ? -27.333 -19.329 17.765 1.00 89.19 191 ARG A O 1
ATOM 1511 N N . ASN A 1 192 ? -26.528 -17.970 19.376 1.00 90.00 192 ASN A N 1
ATOM 1512 C CA . ASN A 1 192 ? -25.720 -18.950 20.118 1.00 90.00 192 ASN A CA 1
ATOM 1513 C C . ASN A 1 192 ? -24.501 -19.498 19.345 1.00 90.00 192 ASN A C 1
ATOM 1515 O O . ASN A 1 192 ? -23.903 -20.483 19.769 1.00 90.00 192 ASN A O 1
ATOM 1519 N N . GLU A 1 193 ? -24.123 -18.877 18.223 1.00 92.56 193 GLU A N 1
ATOM 1520 C CA . GLU A 1 193 ? -22.844 -19.115 17.552 1.00 92.56 193 GLU A CA 1
ATOM 1521 C C . GLU A 1 193 ? -21.899 -17.948 17.844 1.00 92.56 193 GLU A C 1
ATOM 1523 O O . GLU A 1 193 ? -22.291 -16.783 17.722 1.00 92.56 193 GLU A O 1
ATOM 1528 N N . ASN A 1 194 ? -20.644 -18.254 18.172 1.00 93.88 194 ASN A N 1
ATOM 1529 C CA . ASN A 1 194 ? -19.583 -17.253 18.155 1.00 93.88 194 ASN A CA 1
ATOM 1530 C C . ASN A 1 194 ? -19.141 -17.034 16.710 1.00 93.88 194 ASN A C 1
ATOM 1532 O O . ASN A 1 194 ? -18.744 -17.977 16.032 1.00 93.88 194 ASN A O 1
ATOM 1536 N N . ILE A 1 195 ? -19.224 -15.788 16.258 1.00 94.88 195 ILE A N 1
ATOM 1537 C CA . ILE A 1 195 ? -18.760 -15.346 14.948 1.00 94.88 195 ILE A CA 1
ATOM 1538 C C . ILE A 1 195 ? -17.474 -14.536 15.104 1.00 94.88 195 ILE A C 1
ATOM 1540 O O . ILE A 1 195 ? -17.340 -13.718 16.020 1.00 94.88 195 ILE A O 1
ATOM 1544 N N . THR A 1 196 ? -16.543 -14.759 14.191 1.00 95.31 196 THR A N 1
ATOM 1545 C CA . THR A 1 196 ? -15.262 -14.058 14.075 1.00 95.31 196 THR A CA 1
ATOM 1546 C C . THR A 1 196 ? -15.262 -13.152 12.849 1.00 95.31 196 THR A C 1
ATOM 1548 O O . THR A 1 196 ? -16.212 -13.151 12.060 1.00 95.31 196 THR A O 1
ATOM 1551 N N . LEU A 1 197 ? -14.190 -12.379 12.664 1.00 94.94 197 LEU A N 1
ATOM 1552 C CA . LEU A 1 197 ? -14.002 -11.617 11.434 1.00 94.94 197 LEU A CA 1
ATOM 1553 C C . LEU A 1 197 ? -13.879 -12.540 10.204 1.00 94.94 197 LEU A C 1
ATOM 1555 O O . LEU A 1 197 ? -14.474 -12.239 9.172 1.00 94.94 197 LEU A O 1
ATOM 1559 N N . GLU A 1 198 ? -13.188 -13.679 10.305 1.00 93.44 198 GLU A N 1
ATOM 1560 C CA . GLU A 1 198 ? -12.962 -14.617 9.187 1.00 93.44 198 GLU A CA 1
ATOM 1561 C C . GLU A 1 198 ? -14.258 -15.197 8.595 1.00 93.44 198 GLU A C 1
ATOM 1563 O O . GLU A 1 198 ? -14.349 -15.433 7.381 1.00 93.44 198 GLU A O 1
ATOM 1568 N N . ASP A 1 199 ? -15.285 -15.352 9.439 1.00 92.44 199 ASP A N 1
ATOM 1569 C CA . ASP A 1 199 ? -16.615 -15.846 9.061 1.00 92.44 199 ASP A CA 1
ATOM 1570 C C . ASP A 1 199 ? -17.405 -14.859 8.191 1.00 92.44 199 ASP A C 1
ATOM 1572 O O . ASP A 1 199 ? -18.347 -15.243 7.491 1.00 92.44 199 ASP A O 1
ATOM 1576 N N . ILE A 1 200 ? -17.077 -13.569 8.275 1.00 92.94 200 ILE A N 1
ATOM 1577 C CA . ILE A 1 200 ? -17.868 -12.485 7.680 1.00 92.94 200 ILE A CA 1
ATOM 1578 C C . ILE A 1 200 ? -17.064 -11.589 6.746 1.00 92.94 200 ILE A C 1
ATOM 1580 O O . ILE A 1 200 ? -17.671 -10.787 6.042 1.00 92.94 200 ILE A O 1
ATOM 1584 N N . CYS A 1 201 ? -15.737 -11.668 6.742 1.00 93.75 201 CYS A N 1
ATOM 1585 C CA . CYS A 1 201 ? -14.894 -10.778 5.961 1.00 93.75 201 CYS A CA 1
ATOM 1586 C C . CYS A 1 201 ? -14.891 -11.128 4.471 1.00 93.75 201 CYS A C 1
ATOM 1588 O O . CYS A 1 201 ? -15.203 -12.248 4.053 1.00 93.75 201 CYS A O 1
ATOM 1590 N N . TYR A 1 202 ? -14.512 -10.148 3.659 1.00 91.81 202 TYR A N 1
ATOM 1591 C CA . TYR A 1 202 ? -14.122 -10.380 2.280 1.00 91.81 202 TYR A CA 1
ATOM 1592 C C . TYR A 1 202 ? -12.700 -10.962 2.238 1.00 91.81 202 TYR A C 1
ATOM 1594 O O . TYR A 1 202 ? -11.788 -10.420 2.858 1.00 91.81 202 TYR A O 1
ATOM 1602 N N . ALA A 1 203 ? -12.524 -12.068 1.513 1.00 93.56 203 ALA A N 1
ATOM 1603 C CA . ALA A 1 203 ? -11.241 -12.734 1.296 1.00 93.56 203 ALA A CA 1
ATOM 1604 C C . ALA A 1 203 ? -11.133 -13.108 -0.199 1.00 93.56 203 ALA A C 1
ATOM 1606 O O . ALA A 1 203 ? -11.786 -14.063 -0.632 1.00 93.56 203 ALA A O 1
ATOM 1607 N N . PRO A 1 204 ? -10.381 -12.346 -1.014 1.00 88.00 204 PRO A N 1
ATOM 1608 C CA . PRO A 1 204 ? -10.434 -12.432 -2.477 1.00 88.00 204 PRO A CA 1
ATOM 1609 C C . PRO A 1 204 ? -9.859 -13.733 -3.044 1.00 88.00 204 PRO A C 1
ATOM 1611 O O . PRO A 1 204 ? -10.251 -14.148 -4.130 1.00 88.00 204 PRO A O 1
ATOM 1614 N N . LEU A 1 205 ? -8.940 -14.370 -2.317 1.00 89.06 205 LEU A N 1
ATOM 1615 C CA . LEU A 1 205 ? -8.221 -15.571 -2.747 1.00 89.06 205 LEU A CA 1
ATOM 1616 C C . LEU A 1 205 ? -8.762 -16.856 -2.104 1.00 89.06 205 LEU A C 1
ATOM 1618 O O . LEU A 1 205 ? -8.109 -17.895 -2.142 1.00 89.06 205 LEU A O 1
ATOM 1622 N N . ARG A 1 206 ? -9.948 -16.810 -1.492 1.00 87.00 206 ARG A N 1
ATOM 1623 C CA . ARG A 1 206 ? -10.578 -17.997 -0.908 1.00 87.00 206 ARG A CA 1
ATOM 1624 C C . ARG A 1 206 ? -10.923 -19.010 -2.019 1.00 87.00 206 ARG A C 1
ATOM 1626 O O . ARG A 1 206 ? -11.511 -18.599 -3.021 1.00 87.00 206 ARG A O 1
ATOM 1633 N N . PRO A 1 207 ? -10.646 -20.323 -1.844 1.00 90.75 207 PRO A N 1
ATOM 1634 C CA . PRO A 1 207 ? -10.182 -21.006 -0.625 1.00 90.75 207 PRO A CA 1
ATOM 1635 C C . PRO A 1 207 ? -8.662 -21.093 -0.430 1.00 90.75 207 PRO A C 1
ATOM 1637 O O . PRO A 1 207 ? -8.236 -21.530 0.635 1.00 90.75 207 PRO A O 1
ATOM 1640 N N . ASP A 1 208 ? -7.856 -20.695 -1.413 1.00 91.44 208 ASP A N 1
ATOM 1641 C CA . ASP A 1 208 ? -6.395 -20.855 -1.373 1.00 91.44 208 ASP A CA 1
ATOM 1642 C C . ASP A 1 208 ? -5.745 -20.010 -0.266 1.00 91.44 208 ASP A C 1
ATOM 1644 O O . ASP A 1 208 ? -4.750 -20.411 0.337 1.00 91.44 208 ASP A O 1
ATOM 1648 N N . ASN A 1 209 ? -6.337 -18.854 0.042 1.00 91.81 209 ASN A N 1
ATOM 1649 C CA . ASN A 1 209 ? -5.966 -18.014 1.172 1.00 91.81 209 ASN A CA 1
ATOM 1650 C C . ASN A 1 209 ? -7.223 -17.451 1.854 1.00 91.81 209 ASN A C 1
ATOM 1652 O O . ASN A 1 209 ? -8.035 -16.761 1.235 1.00 91.81 209 ASN A O 1
ATOM 1656 N N . ASN A 1 210 ? -7.370 -17.747 3.146 1.00 92.50 210 ASN A N 1
ATOM 1657 C CA . ASN A 1 210 ? -8.533 -17.359 3.946 1.00 92.50 210 ASN A CA 1
ATOM 1658 C C . ASN A 1 210 ? -8.371 -16.026 4.682 1.00 92.50 210 ASN A C 1
ATOM 1660 O O . ASN A 1 210 ? -9.331 -15.584 5.314 1.00 92.50 210 ASN A O 1
ATOM 1664 N N . ASN A 1 211 ? -7.204 -15.383 4.584 1.00 96.00 211 ASN A N 1
ATOM 1665 C CA . ASN A 1 211 ? -6.940 -14.114 5.247 1.00 96.00 211 ASN A CA 1
ATOM 1666 C C . ASN A 1 211 ? -7.892 -13.022 4.746 1.00 96.00 211 ASN A C 1
ATOM 1668 O O . ASN A 1 211 ? -8.054 -12.800 3.543 1.00 96.00 211 ASN A O 1
ATOM 1672 N N . CYS A 1 212 ? -8.492 -12.317 5.699 1.00 94.81 212 CYS A N 1
ATOM 1673 C CA . CYS A 1 212 ? -9.385 -11.202 5.434 1.00 94.81 212 CYS A CA 1
ATOM 1674 C C . CYS A 1 212 ? -8.655 -10.022 4.795 1.00 94.81 212 CYS A C 1
ATOM 1676 O O . CYS A 1 212 ? -7.534 -9.680 5.178 1.00 94.81 212 CYS A O 1
ATOM 1678 N N . THR A 1 213 ? -9.336 -9.331 3.886 1.00 93.50 213 THR A N 1
ATOM 1679 C CA . THR A 1 213 ? -8.881 -8.037 3.386 1.00 93.50 213 THR A CA 1
ATOM 1680 C C . THR A 1 213 ? -8.965 -6.990 4.496 1.00 93.50 213 THR A C 1
ATOM 1682 O O . THR A 1 213 ? -10.046 -6.553 4.894 1.00 93.50 213 THR A O 1
ATOM 1685 N N . VAL A 1 214 ? -7.792 -6.591 4.989 1.00 95.75 214 VAL A N 1
ATOM 1686 C CA . VAL A 1 214 ? -7.603 -5.461 5.901 1.00 95.75 214 VAL A CA 1
ATOM 1687 C C . VAL A 1 214 ? -6.711 -4.457 5.185 1.00 95.75 214 VAL A C 1
ATOM 1689 O O . VAL A 1 214 ? -5.572 -4.776 4.858 1.00 95.75 214 VAL A O 1
ATOM 1692 N N . MET A 1 215 ? -7.210 -3.252 4.920 1.00 95.12 215 MET A N 1
ATOM 1693 C CA . MET A 1 215 ? -6.424 -2.203 4.265 1.00 95.12 215 MET A CA 1
ATOM 1694 C C . MET A 1 215 ? -5.774 -1.321 5.324 1.00 95.12 215 MET A C 1
ATOM 1696 O O . MET A 1 215 ? -6.451 -0.532 5.984 1.00 95.12 215 MET A O 1
ATOM 1700 N N . SER A 1 216 ? -4.463 -1.463 5.492 1.00 97.19 216 SER A N 1
ATOM 1701 C CA . SER A 1 216 ? -3.643 -0.654 6.395 1.00 97.19 216 SER A CA 1
ATOM 1702 C C . SER A 1 216 ? -2.169 -0.752 6.000 1.00 97.19 216 SER A C 1
ATOM 1704 O O . SER A 1 216 ? -1.750 -1.745 5.405 1.00 97.19 216 SER A O 1
ATOM 1706 N N . ILE A 1 217 ? -1.349 0.232 6.382 1.00 97.62 217 ILE A N 1
ATOM 1707 C CA . ILE A 1 217 ? 0.101 0.171 6.119 1.00 97.62 217 ILE A CA 1
ATOM 1708 C C . ILE A 1 217 ? 0.793 -0.986 6.857 1.00 97.62 217 ILE A C 1
ATOM 1710 O O . ILE A 1 217 ? 1.907 -1.356 6.508 1.00 97.62 217 ILE A O 1
ATOM 1714 N N . PHE A 1 218 ? 0.140 -1.582 7.860 1.00 98.38 218 PHE A N 1
ATOM 1715 C CA . PHE A 1 218 ? 0.672 -2.732 8.590 1.00 98.38 218 PHE A CA 1
ATOM 1716 C C . PHE A 1 218 ? 0.731 -4.000 7.739 1.00 98.38 218 PHE A C 1
ATOM 1718 O O . PHE A 1 218 ? 1.536 -4.887 8.014 1.00 98.38 218 PHE A O 1
ATOM 1725 N N . ASN A 1 219 ? -0.056 -4.063 6.664 1.00 97.81 219 ASN A N 1
ATOM 1726 C CA . ASN A 1 219 ? 0.022 -5.156 5.704 1.00 97.81 219 ASN A CA 1
ATOM 1727 C C . ASN A 1 219 ? 1.313 -5.147 4.880 1.00 97.81 219 ASN A C 1
ATOM 1729 O O . ASN A 1 219 ? 1.714 -6.221 4.445 1.00 97.81 219 ASN A O 1
ATOM 1733 N N . TYR A 1 220 ? 2.007 -4.008 4.745 1.00 98.06 220 TYR A N 1
ATOM 1734 C CA . TYR A 1 220 ? 3.368 -4.004 4.191 1.00 98.06 220 TYR A CA 1
ATOM 1735 C C . TYR A 1 220 ? 4.315 -4.872 5.031 1.00 98.06 220 TYR A C 1
ATOM 1737 O O . TYR A 1 220 ? 5.221 -5.490 4.501 1.00 98.06 220 TYR A O 1
ATOM 1745 N N . TYR A 1 221 ? 4.045 -4.997 6.332 1.00 98.25 221 TYR A N 1
ATOM 1746 C CA . TYR A 1 221 ? 4.780 -5.860 7.260 1.00 98.25 221 TYR A CA 1
ATOM 1747 C C . TYR A 1 221 ? 4.007 -7.142 7.587 1.00 98.25 221 TYR A C 1
ATOM 1749 O O . TYR A 1 221 ? 4.186 -7.726 8.655 1.00 98.25 221 TYR A O 1
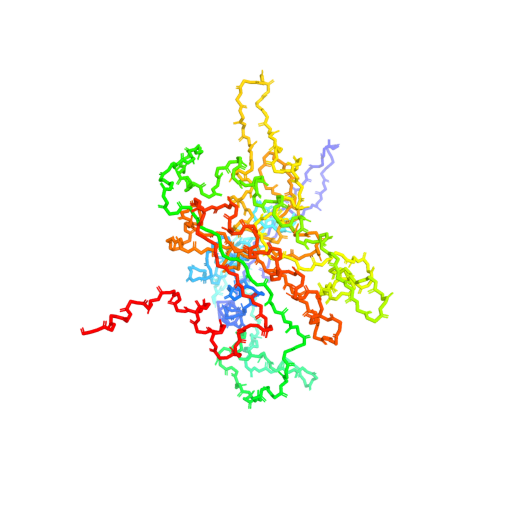ATOM 1757 N N . GLN A 1 222 ? 3.070 -7.539 6.720 1.00 97.25 222 GLN A N 1
ATOM 1758 C CA . GLN A 1 222 ? 2.244 -8.739 6.869 1.00 97.25 222 GLN A CA 1
ATOM 1759 C C . GLN A 1 222 ? 1.556 -8.841 8.247 1.00 97.25 222 GLN A C 1
ATOM 1761 O O . GLN A 1 222 ? 1.344 -9.934 8.766 1.00 97.25 222 GLN A O 1
ATOM 1766 N N . ASN A 1 223 ? 1.190 -7.697 8.839 1.00 97.75 223 ASN A N 1
ATOM 1767 C CA . ASN A 1 223 ? 0.580 -7.591 10.170 1.00 97.75 223 ASN A CA 1
ATOM 1768 C C . ASN A 1 223 ? 1.418 -8.236 11.294 1.00 97.75 223 ASN A C 1
ATOM 1770 O O . ASN A 1 223 ? 0.864 -8.738 12.269 1.00 97.75 223 ASN A O 1
ATOM 1774 N N . SER A 1 224 ? 2.748 -8.225 11.162 1.00 98.38 224 SER A N 1
ATOM 1775 C CA . SER A 1 224 ? 3.678 -8.841 12.108 1.00 98.38 224 SER A CA 1
ATOM 1776 C C . SER A 1 224 ? 4.561 -7.802 12.796 1.00 98.38 224 SER A C 1
ATOM 1778 O O . SER A 1 224 ? 5.206 -6.983 12.139 1.00 98.38 224 SER A O 1
ATOM 1780 N N . HIS A 1 225 ? 4.632 -7.880 14.130 1.00 98.56 225 HIS A N 1
ATOM 1781 C CA . HIS A 1 225 ? 5.571 -7.081 14.922 1.00 98.56 225 HIS A CA 1
ATOM 1782 C C . HIS A 1 225 ? 7.019 -7.413 14.546 1.00 98.56 225 HIS A C 1
ATOM 1784 O O . HIS A 1 225 ? 7.814 -6.505 14.357 1.00 98.56 225 HIS A O 1
ATOM 1790 N N . GLU A 1 226 ? 7.338 -8.692 14.325 1.00 98.25 226 GLU A N 1
ATOM 1791 C CA . GLU A 1 226 ? 8.682 -9.132 13.929 1.00 98.25 226 GLU A CA 1
ATOM 1792 C C . GLU A 1 226 ? 9.115 -8.528 12.586 1.00 98.25 226 GLU A C 1
ATOM 1794 O O . GLU A 1 226 ? 10.248 -8.076 12.434 1.00 98.25 226 GLU A O 1
ATOM 1799 N N . MET A 1 227 ? 8.204 -8.480 11.610 1.00 97.69 227 MET A N 1
ATOM 1800 C CA . MET A 1 227 ? 8.491 -7.881 10.304 1.00 97.69 227 MET A CA 1
ATOM 1801 C C . MET A 1 227 ? 8.624 -6.360 10.389 1.00 97.69 227 MET A C 1
ATOM 1803 O O . MET A 1 227 ? 9.441 -5.780 9.674 1.00 97.69 227 MET A O 1
ATOM 1807 N N . LEU A 1 228 ? 7.849 -5.720 11.268 1.00 98.31 228 LEU A N 1
ATOM 1808 C CA . LEU A 1 228 ? 7.947 -4.291 11.554 1.00 98.31 228 LEU A CA 1
ATOM 1809 C C . LEU A 1 228 ? 9.265 -3.939 12.276 1.00 98.31 228 LEU A C 1
ATOM 1811 O O . LEU A 1 228 ? 9.859 -2.906 11.984 1.00 98.31 228 LEU A O 1
ATOM 1815 N N . ASP A 1 229 ? 9.764 -4.821 13.144 1.00 98.31 229 ASP A N 1
ATOM 1816 C CA . ASP A 1 229 ? 11.037 -4.673 13.867 1.00 98.31 229 ASP A CA 1
ATOM 1817 C C . ASP A 1 229 ? 12.267 -5.096 13.050 1.00 98.31 229 ASP A C 1
ATOM 1819 O O . ASP A 1 229 ? 13.411 -4.933 13.489 1.00 98.31 229 ASP A O 1
ATOM 1823 N N . LYS A 1 230 ? 12.064 -5.641 11.845 1.00 97.56 230 LYS A N 1
ATOM 1824 C CA . LYS A 1 230 ? 13.149 -6.156 11.014 1.00 97.56 230 LYS A CA 1
ATOM 1825 C C . LYS A 1 230 ? 14.115 -5.034 10.621 1.00 97.56 230 LYS A C 1
ATOM 1827 O O . LYS A 1 230 ? 13.747 -4.044 9.983 1.00 97.56 230 LYS A O 1
ATOM 1832 N N . VAL A 1 231 ? 15.391 -5.241 10.935 1.00 97.50 231 VAL A N 1
ATOM 1833 C CA . VAL A 1 231 ? 16.496 -4.349 10.568 1.00 97.50 231 VAL A CA 1
ATOM 1834 C C . VAL A 1 231 ? 17.628 -5.124 9.909 1.00 97.50 231 VAL A C 1
ATOM 1836 O O . VAL A 1 231 ? 17.868 -6.291 10.213 1.00 97.50 231 VAL A O 1
ATOM 1839 N N . VAL A 1 232 ? 18.353 -4.458 9.015 1.00 97.00 232 VAL A N 1
ATOM 1840 C CA . VAL A 1 232 ? 19.616 -4.953 8.460 1.00 97.00 232 VAL A CA 1
ATOM 1841 C C . VAL A 1 232 ? 20.729 -4.019 8.894 1.00 97.00 232 VAL A C 1
ATOM 1843 O O . VAL A 1 232 ? 20.668 -2.819 8.618 1.00 97.00 232 VAL A O 1
ATOM 1846 N N . MET A 1 233 ? 21.734 -4.577 9.562 1.00 96.62 233 MET A N 1
ATOM 1847 C CA . MET A 1 233 ? 22.948 -3.862 9.950 1.00 96.62 233 MET A CA 1
ATOM 1848 C C . MET A 1 233 ? 23.985 -3.878 8.821 1.00 96.62 233 MET A C 1
ATOM 1850 O O . MET A 1 233 ? 23.886 -4.671 7.883 1.00 96.62 233 MET A O 1
ATOM 1854 N N . ASP A 1 234 ? 24.974 -2.994 8.903 1.00 94.12 234 ASP A N 1
ATOM 1855 C CA . ASP A 1 234 ? 26.174 -3.056 8.074 1.00 94.12 234 ASP A CA 1
ATOM 1856 C C . ASP A 1 234 ? 27.055 -4.263 8.437 1.00 94.12 234 ASP A C 1
ATOM 1858 O O . ASP A 1 234 ? 26.834 -4.941 9.443 1.00 94.12 234 ASP A O 1
ATOM 1862 N N . ASP A 1 235 ? 28.076 -4.527 7.619 1.00 94.00 235 ASP A N 1
ATOM 1863 C CA . ASP A 1 235 ? 28.963 -5.688 7.788 1.00 94.00 235 ASP A CA 1
ATOM 1864 C C . ASP A 1 235 ? 29.702 -5.689 9.144 1.00 94.00 235 ASP A C 1
ATOM 1866 O O . ASP A 1 235 ? 30.152 -6.735 9.611 1.00 94.00 235 ASP A O 1
ATOM 1870 N N . TYR A 1 236 ? 29.813 -4.521 9.788 1.00 94.25 236 TYR A N 1
ATOM 1871 C CA . TYR A 1 236 ? 30.446 -4.337 11.095 1.00 94.25 236 TYR A CA 1
ATOM 1872 C C . TYR A 1 236 ? 29.459 -4.371 12.274 1.00 94.25 236 TYR A C 1
ATOM 1874 O O . TYR A 1 236 ? 29.892 -4.433 13.426 1.00 94.25 236 TYR A O 1
ATOM 1882 N N . GLY A 1 237 ? 28.147 -4.347 12.018 1.00 92.19 237 GLY A N 1
ATOM 1883 C CA . GLY A 1 237 ? 27.106 -4.355 13.047 1.00 92.19 237 GLY A CA 1
ATOM 1884 C C . GLY A 1 237 ? 26.942 -3.034 13.807 1.00 92.19 237 GLY A C 1
ATOM 1885 O O . GLY A 1 237 ? 26.390 -3.032 14.906 1.00 92.19 237 GLY A O 1
ATOM 1886 N N . TRP A 1 238 ? 27.444 -1.919 13.278 1.00 94.00 238 TRP A N 1
ATOM 1887 C CA . TRP A 1 238 ? 27.439 -0.612 13.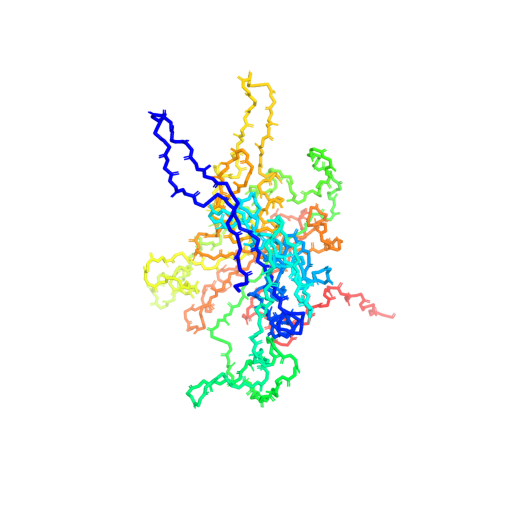942 1.00 94.00 238 TRP A CA 1
ATOM 1888 C C . TRP A 1 238 ? 26.264 0.262 13.533 1.00 94.00 238 TRP A C 1
ATOM 1890 O O . TRP A 1 238 ? 25.769 1.047 14.344 1.00 94.00 238 TRP A O 1
ATOM 1900 N N . PHE A 1 239 ? 25.821 0.142 12.284 1.00 94.62 239 PHE A N 1
ATOM 1901 C CA . PHE A 1 239 ? 24.808 1.026 11.726 1.00 94.62 239 PHE A CA 1
ATOM 1902 C C . PHE A 1 239 ? 23.680 0.236 11.082 1.00 94.62 239 PHE A C 1
ATOM 1904 O O . PHE A 1 239 ? 23.907 -0.718 10.341 1.00 94.62 239 PHE A O 1
ATOM 1911 N N . VAL A 1 240 ? 22.448 0.689 11.314 1.00 96.56 240 VAL A N 1
ATOM 1912 C CA . VAL A 1 240 ? 21.279 0.182 10.596 1.00 96.56 240 VAL A CA 1
ATOM 1913 C C . VAL A 1 240 ? 21.315 0.723 9.166 1.00 96.56 240 VAL A C 1
ATOM 1915 O O . VAL A 1 240 ? 21.275 1.934 8.946 1.00 96.56 240 VAL A O 1
ATOM 1918 N N . VAL A 1 241 ? 21.373 -0.175 8.186 1.00 96.12 241 VAL A N 1
ATOM 1919 C CA . VAL A 1 241 ? 21.418 0.137 6.748 1.00 96.12 241 VAL A CA 1
ATOM 1920 C C . VAL A 1 241 ? 20.016 0.174 6.140 1.00 96.12 241 VAL A C 1
ATOM 1922 O O . VAL A 1 241 ? 19.736 0.997 5.257 1.00 96.12 241 VAL A O 1
ATOM 1925 N N . ALA A 1 242 ? 19.137 -0.713 6.609 1.00 97.12 242 ALA A N 1
ATOM 1926 C CA . ALA A 1 242 ? 17.738 -0.759 6.207 1.00 97.12 242 ALA A CA 1
ATOM 1927 C C . ALA A 1 242 ? 16.824 -1.103 7.388 1.00 97.12 242 ALA A C 1
ATOM 1929 O O . ALA A 1 242 ? 17.151 -1.980 8.189 1.00 97.12 242 ALA A O 1
ATOM 1930 N N . ASN A 1 243 ? 15.683 -0.423 7.480 1.00 97.75 243 ASN A N 1
ATOM 1931 C CA . ASN A 1 243 ? 14.642 -0.674 8.480 1.00 97.75 243 ASN A CA 1
ATOM 1932 C C . ASN A 1 243 ? 13.235 -0.485 7.887 1.00 97.75 243 ASN A C 1
ATOM 1934 O O . ASN A 1 243 ? 13.075 -0.228 6.691 1.00 97.75 243 ASN A O 1
ATOM 1938 N N . TYR A 1 244 ? 12.216 -0.559 8.743 1.00 98.25 244 TYR A N 1
ATOM 1939 C CA . TYR A 1 244 ? 10.818 -0.382 8.361 1.00 98.25 244 TYR A CA 1
ATOM 1940 C C . TYR A 1 244 ? 10.527 0.905 7.570 1.00 98.25 244 TYR A C 1
ATOM 1942 O O . TYR A 1 244 ? 9.687 0.882 6.681 1.00 98.25 244 TYR A O 1
ATOM 1950 N N . LEU A 1 245 ? 11.233 2.018 7.801 1.00 98.38 245 LEU A N 1
ATOM 1951 C CA . LEU A 1 245 ? 11.001 3.262 7.054 1.00 98.38 245 LEU A CA 1
ATOM 1952 C C . LEU A 1 245 ? 11.485 3.175 5.603 1.00 98.38 245 LEU A C 1
ATOM 1954 O O . LEU A 1 245 ? 10.883 3.793 4.726 1.00 98.38 245 LEU A O 1
ATOM 1958 N N . ASP A 1 246 ? 12.542 2.405 5.331 1.00 97.75 246 ASP A N 1
ATOM 1959 C CA . ASP A 1 246 ? 12.960 2.115 3.955 1.00 97.75 246 ASP A CA 1
ATOM 1960 C C . ASP A 1 246 ? 11.946 1.223 3.247 1.00 97.75 246 ASP A C 1
ATOM 1962 O O . ASP A 1 246 ? 11.572 1.505 2.109 1.00 97.75 246 ASP A O 1
ATOM 1966 N N . HIS A 1 247 ? 11.476 0.183 3.939 1.00 97.81 247 HIS A N 1
ATOM 1967 C CA . HIS A 1 247 ? 10.478 -0.732 3.402 1.00 97.81 247 HIS A CA 1
ATOM 1968 C C . HIS A 1 247 ? 9.147 -0.022 3.132 1.00 97.81 247 HIS A C 1
ATOM 1970 O O . HIS A 1 247 ? 8.615 -0.109 2.029 1.00 97.81 247 HIS A O 1
ATOM 1976 N N . PHE A 1 248 ? 8.660 0.775 4.089 1.00 98.19 248 PHE A N 1
ATOM 1977 C CA . PHE A 1 248 ? 7.496 1.640 3.918 1.00 98.19 248 PHE A CA 1
ATOM 1978 C C . PHE A 1 248 ? 7.634 2.511 2.677 1.00 98.19 248 PHE A C 1
ATOM 1980 O O . PHE A 1 248 ? 6.730 2.534 1.845 1.00 98.19 248 PHE A O 1
ATOM 1987 N N . LEU A 1 249 ? 8.756 3.230 2.554 1.00 95.75 249 LEU A N 1
ATOM 1988 C CA . LEU A 1 249 ? 8.958 4.144 1.442 1.00 95.75 249 LEU A CA 1
ATOM 1989 C C . LEU A 1 249 ? 8.968 3.392 0.110 1.00 95.75 249 LEU A C 1
ATOM 1991 O O . LEU A 1 249 ? 8.432 3.907 -0.860 1.00 95.75 249 LEU A O 1
ATOM 1995 N N . TYR A 1 250 ? 9.539 2.192 0.056 1.00 95.25 250 TYR A N 1
ATOM 1996 C CA . TYR A 1 250 ? 9.492 1.367 -1.143 1.00 95.25 250 TYR A CA 1
ATOM 1997 C C . TYR A 1 250 ? 8.058 0.915 -1.466 1.00 95.25 250 TYR A C 1
ATOM 1999 O O . TYR A 1 250 ? 7.579 1.162 -2.571 1.00 95.25 250 TYR A O 1
ATOM 2007 N N . CYS A 1 251 ? 7.333 0.347 -0.499 1.00 95.00 251 CYS A N 1
ATOM 2008 C CA . CYS A 1 251 ? 5.987 -0.184 -0.721 1.00 95.00 251 CYS A CA 1
ATOM 2009 C C . CYS A 1 251 ? 4.944 0.881 -1.053 1.00 95.00 251 CYS A C 1
ATOM 2011 O O . CYS A 1 251 ? 3.962 0.581 -1.720 1.00 95.00 251 CYS A O 1
ATOM 2013 N N . VAL A 1 252 ? 5.128 2.137 -0.633 1.00 92.75 252 VAL A N 1
ATOM 2014 C CA . VAL A 1 252 ? 4.217 3.206 -1.074 1.00 92.75 252 VAL A CA 1
ATOM 2015 C C . VAL A 1 252 ? 4.410 3.587 -2.543 1.00 92.75 252 VAL A C 1
ATOM 2017 O O . VAL A 1 252 ? 3.499 4.164 -3.132 1.00 92.75 252 VAL A O 1
ATOM 2020 N N . TRP A 1 253 ? 5.568 3.280 -3.135 1.00 89.06 253 TRP A N 1
ATOM 2021 C CA . TRP A 1 253 ? 5.833 3.486 -4.561 1.00 89.06 253 TRP A CA 1
ATOM 2022 C C . TRP A 1 253 ? 5.520 2.248 -5.398 1.00 89.06 253 TRP A C 1
ATOM 2024 O O . TRP A 1 253 ? 5.013 2.391 -6.506 1.00 89.06 253 TRP A O 1
ATOM 2034 N N . ASP A 1 254 ? 5.786 1.057 -4.861 1.00 90.12 254 ASP A N 1
ATOM 2035 C CA . ASP A 1 254 ? 5.491 -0.222 -5.507 1.00 90.12 254 ASP A CA 1
ATOM 2036 C C . ASP A 1 254 ? 4.754 -1.183 -4.549 1.00 90.12 254 ASP A C 1
ATOM 2038 O O . ASP A 1 254 ? 5.339 -2.121 -3.999 1.00 90.12 254 ASP A O 1
ATOM 2042 N N . PRO A 1 255 ? 3.449 -0.957 -4.307 1.00 91.31 255 PRO A N 1
ATOM 2043 C CA . PRO A 1 255 ? 2.673 -1.725 -3.330 1.00 91.31 255 PRO A CA 1
ATOM 2044 C C . PRO A 1 255 ? 2.396 -3.170 -3.761 1.00 91.31 255 PRO A C 1
ATOM 2046 O O . PRO A 1 255 ? 1.930 -3.969 -2.949 1.00 91.31 255 PRO A O 1
ATOM 2049 N N . ALA A 1 256 ? 2.653 -3.513 -5.027 1.00 89.81 256 ALA A N 1
ATOM 2050 C CA . ALA A 1 256 ? 2.457 -4.854 -5.572 1.00 89.81 256 ALA A CA 1
ATOM 2051 C C . ALA A 1 256 ? 3.748 -5.692 -5.590 1.00 89.81 256 ALA A C 1
ATOM 2053 O O . ALA A 1 256 ? 3.712 -6.858 -5.992 1.00 89.81 256 ALA A O 1
ATOM 2054 N N . ALA A 1 257 ? 4.875 -5.131 -5.144 1.00 85.25 257 ALA A N 1
ATOM 2055 C CA . ALA A 1 257 ? 6.153 -5.820 -5.151 1.00 85.25 257 ALA A CA 1
ATOM 2056 C C . ALA A 1 257 ? 6.146 -7.088 -4.283 1.00 85.25 257 ALA A C 1
ATOM 2058 O O . ALA A 1 257 ? 5.789 -7.076 -3.099 1.00 85.25 257 ALA A O 1
ATOM 2059 N N . LEU A 1 258 ? 6.631 -8.188 -4.865 1.00 89.75 258 LEU A N 1
ATOM 2060 C CA . LEU A 1 258 ? 6.840 -9.459 -4.163 1.00 89.75 258 LEU A CA 1
ATOM 2061 C C . LEU A 1 258 ? 8.082 -9.445 -3.264 1.00 89.75 258 LEU A C 1
ATOM 2063 O O . LEU A 1 258 ? 8.192 -10.259 -2.353 1.00 89.75 258 LEU A O 1
ATOM 2067 N N . ALA A 1 259 ? 9.017 -8.535 -3.517 1.00 90.25 259 ALA A N 1
ATOM 2068 C CA . ALA A 1 259 ? 10.158 -8.274 -2.658 1.00 90.25 259 ALA A CA 1
ATOM 2069 C C . ALA A 1 259 ? 10.682 -6.869 -2.936 1.00 90.25 259 ALA A C 1
ATOM 2071 O O . ALA A 1 259 ? 10.818 -6.480 -4.096 1.00 90.25 259 ALA A O 1
ATOM 2072 N N . ASP A 1 260 ? 11.022 -6.131 -1.885 1.00 88.00 260 ASP A N 1
ATOM 2073 C CA . ASP A 1 260 ? 11.660 -4.838 -2.051 1.00 88.00 260 ASP A CA 1
ATOM 2074 C C . ASP A 1 260 ? 13.090 -4.944 -2.608 1.00 88.00 260 ASP A C 1
ATOM 2076 O O . ASP A 1 260 ? 13.769 -5.979 -2.549 1.00 88.00 260 ASP A O 1
ATOM 2080 N N . THR A 1 261 ? 13.562 -3.837 -3.180 1.00 90.44 261 THR A N 1
ATOM 2081 C CA . THR A 1 261 ? 14.950 -3.708 -3.650 1.00 90.44 261 THR A CA 1
ATOM 2082 C C . THR A 1 261 ? 15.896 -3.233 -2.548 1.00 90.44 261 THR A C 1
ATOM 2084 O O . THR A 1 261 ? 17.096 -3.070 -2.789 1.00 90.44 261 THR A O 1
ATOM 2087 N N . THR A 1 262 ? 15.379 -3.022 -1.333 1.00 90.88 262 THR A N 1
ATOM 2088 C CA . THR A 1 262 ? 16.195 -2.664 -0.175 1.00 90.88 262 THR A CA 1
ATOM 2089 C C . THR A 1 262 ? 17.000 -3.879 0.300 1.00 90.88 262 THR A C 1
ATOM 2091 O O . THR A 1 262 ? 16.942 -4.978 -0.257 1.00 90.88 262 THR A O 1
ATOM 2094 N N . LYS A 1 263 ? 17.811 -3.699 1.347 1.00 92.25 263 LYS A N 1
ATOM 2095 C CA . LYS A 1 263 ? 18.531 -4.822 1.959 1.00 92.25 263 LYS A CA 1
ATOM 2096 C C . LYS A 1 263 ? 17.602 -5.770 2.732 1.00 92.25 263 LYS A C 1
ATOM 2098 O O . LYS A 1 263 ? 18.035 -6.876 3.037 1.00 92.25 263 LYS A O 1
ATOM 2103 N N . LEU A 1 264 ? 16.356 -5.375 3.024 1.00 93.69 264 LEU A N 1
ATOM 2104 C CA . LEU A 1 264 ? 15.394 -6.194 3.769 1.00 93.69 264 LEU A CA 1
ATOM 2105 C C . LEU A 1 264 ? 14.831 -7.355 2.946 1.00 93.69 264 LEU A C 1
ATOM 2107 O O . LEU A 1 264 ? 14.586 -8.419 3.527 1.00 93.69 264 LEU A O 1
ATOM 2111 N N . ARG A 1 265 ? 14.661 -7.165 1.628 1.00 94.19 265 ARG A N 1
ATOM 2112 C CA . ARG A 1 265 ? 14.123 -8.152 0.679 1.00 94.19 265 ARG A CA 1
ATOM 2113 C C . ARG A 1 265 ? 12.774 -8.712 1.131 1.00 94.19 265 ARG A C 1
ATOM 2115 O O . ARG A 1 265 ? 12.570 -9.924 1.133 1.00 94.19 265 ARG A O 1
ATOM 2122 N N . THR A 1 266 ? 11.874 -7.836 1.571 1.00 94.50 266 THR A N 1
ATOM 2123 C CA . THR A 1 266 ? 10.550 -8.202 2.107 1.00 94.50 266 THR A CA 1
ATOM 2124 C C . THR A 1 266 ? 9.420 -7.862 1.131 1.00 94.50 266 THR A C 1
ATOM 2126 O O . THR A 1 266 ? 9.547 -6.883 0.395 1.00 94.50 266 THR A O 1
ATOM 2129 N N . PRO A 1 267 ? 8.335 -8.660 1.077 1.00 95.88 267 PRO A N 1
ATOM 2130 C CA . PRO A 1 267 ? 7.184 -8.395 0.209 1.00 95.88 267 PRO A CA 1
ATOM 2131 C C . PRO A 1 267 ? 6.370 -7.187 0.683 1.00 95.88 267 PRO A C 1
ATOM 2133 O O . PRO A 1 267 ? 6.258 -6.959 1.881 1.00 95.88 267 PRO A O 1
ATOM 2136 N N . CYS A 1 268 ? 5.732 -6.476 -0.250 1.00 94.62 268 CYS A N 1
ATOM 2137 C CA . CYS A 1 268 ? 4.783 -5.396 0.052 1.00 94.62 268 CYS A CA 1
ATOM 2138 C C . CYS A 1 268 ? 3.320 -5.862 0.068 1.00 94.62 268 CYS A C 1
ATOM 2140 O O . CYS A 1 268 ? 2.442 -5.137 0.537 1.00 94.62 268 CYS A O 1
ATOM 2142 N N . LEU A 1 269 ? 3.041 -7.066 -0.445 1.00 94.69 269 LEU A N 1
ATOM 2143 C CA . LEU A 1 269 ? 1.688 -7.614 -0.459 1.00 94.69 269 LEU A CA 1
ATOM 2144 C C . LEU A 1 269 ? 1.179 -7.874 0.962 1.00 94.69 269 LEU A C 1
ATOM 2146 O O . LEU A 1 269 ? 1.891 -8.408 1.819 1.00 94.69 269 LEU A O 1
ATOM 2150 N N . GLY A 1 270 ? -0.092 -7.537 1.180 1.00 95.25 270 GLY A N 1
ATOM 2151 C CA . GLY A 1 270 ? -0.792 -7.857 2.415 1.00 95.25 270 GLY A CA 1
ATOM 2152 C C . GLY A 1 270 ? -1.036 -9.353 2.571 1.00 95.25 270 GLY A C 1
ATOM 2153 O O . GLY A 1 270 ? -0.952 -10.129 1.617 1.00 95.25 270 GLY A O 1
ATOM 2154 N N . THR A 1 271 ? -1.411 -9.770 3.779 1.00 96.81 271 THR A N 1
ATOM 2155 C CA . THR A 1 271 ? -1.624 -11.193 4.102 1.00 96.81 271 THR A CA 1
ATOM 2156 C C . THR A 1 271 ? -2.752 -11.829 3.288 1.00 96.81 271 THR A C 1
ATOM 2158 O O . THR A 1 271 ? -2.753 -13.042 3.088 1.00 96.81 271 THR A O 1
ATOM 2161 N N . PHE A 1 272 ? -3.685 -11.026 2.770 1.00 94.56 272 PHE A N 1
ATOM 2162 C CA . PHE A 1 272 ? -4.761 -11.445 1.864 1.00 94.56 272 PHE A CA 1
ATOM 2163 C C . PHE A 1 272 ? -4.314 -11.622 0.399 1.00 94.56 272 PHE A C 1
ATOM 2165 O O . PHE A 1 272 ? -5.127 -11.989 -0.447 1.00 94.56 272 PHE A O 1
ATOM 2172 N N . GLY A 1 273 ? -3.036 -11.372 0.090 1.00 91.81 273 GLY A N 1
ATOM 2173 C CA . GLY A 1 273 ? -2.428 -11.585 -1.227 1.00 91.81 273 GLY A CA 1
ATOM 2174 C C . GLY A 1 273 ? -2.656 -10.463 -2.240 1.00 91.81 273 GLY A C 1
ATOM 2175 O O . GLY A 1 273 ? -2.489 -10.688 -3.435 1.00 91.81 273 GLY A O 1
ATOM 2176 N N . GLY A 1 274 ? -3.041 -9.268 -1.787 1.00 89.81 274 GLY A N 1
ATOM 2177 C CA . GLY A 1 274 ? -3.202 -8.093 -2.644 1.00 89.81 274 GLY A CA 1
ATOM 2178 C C . GLY A 1 274 ? -2.416 -6.872 -2.153 1.00 89.81 274 GLY A C 1
ATOM 2179 O O . GLY A 1 274 ? -1.967 -6.845 -1.002 1.00 89.81 274 GLY A O 1
ATOM 2180 N N . PRO A 1 275 ? -2.234 -5.863 -3.023 1.00 93.88 275 PRO A N 1
ATOM 2181 C CA . PRO A 1 275 ? -1.548 -4.624 -2.680 1.00 93.88 275 PRO A CA 1
ATOM 2182 C C . PRO A 1 275 ? -2.411 -3.739 -1.773 1.00 93.88 275 PRO A C 1
ATOM 2184 O O . PRO A 1 275 ? -3.638 -3.700 -1.896 1.00 93.88 275 PRO A O 1
ATOM 2187 N N . VAL A 1 276 ? -1.757 -2.969 -0.905 1.00 92.25 276 VAL A N 1
ATOM 2188 C CA . VAL A 1 276 ? -2.392 -1.874 -0.161 1.00 92.25 276 VAL A CA 1
ATOM 2189 C C . VAL A 1 276 ? -1.898 -0.560 -0.736 1.00 92.25 276 VAL A C 1
ATOM 2191 O O . VAL A 1 276 ? -0.713 -0.269 -0.679 1.00 92.25 276 VAL A O 1
ATOM 2194 N N . TYR A 1 277 ? -2.799 0.251 -1.285 1.00 89.69 277 TYR A N 1
ATOM 2195 C CA . TYR A 1 277 ? -2.403 1.538 -1.850 1.00 89.69 277 TYR A CA 1
ATOM 2196 C C . TYR A 1 277 ? -2.296 2.619 -0.770 1.00 89.69 277 TYR A C 1
ATOM 2198 O O . TYR A 1 277 ? -3.169 2.702 0.103 1.00 89.69 277 TYR A O 1
ATOM 2206 N N . PRO A 1 278 ? -1.293 3.517 -0.844 1.00 90.06 278 PRO A N 1
ATOM 2207 C CA . PRO A 1 278 ? -1.087 4.561 0.162 1.00 90.06 278 PRO A CA 1
ATOM 2208 C C . PRO A 1 278 ? -2.311 5.448 0.381 1.00 90.06 278 PRO A C 1
ATOM 2210 O O . PRO A 1 278 ? -2.619 5.809 1.512 1.00 90.06 278 PRO A O 1
ATOM 2213 N N . SER A 1 279 ? -3.050 5.762 -0.685 1.00 88.38 279 SER A N 1
ATOM 2214 C CA . SER A 1 279 ? -4.249 6.608 -0.640 1.00 88.38 279 SER A CA 1
ATOM 2215 C C . SER A 1 279 ? -5.428 5.985 0.122 1.00 88.38 279 SER A C 1
ATOM 2217 O O . SER A 1 279 ? -6.358 6.706 0.498 1.00 88.38 279 SER A O 1
ATOM 2219 N N . LEU A 1 280 ? -5.399 4.667 0.355 1.00 89.00 280 LEU A N 1
ATOM 2220 C CA . LEU A 1 280 ? -6.388 3.932 1.147 1.00 89.00 280 LEU A CA 1
ATOM 2221 C C . LEU A 1 280 ? -5.980 3.813 2.621 1.00 89.00 280 LEU A C 1
ATOM 2223 O O . LEU A 1 280 ? -6.852 3.722 3.480 1.00 89.00 280 LEU A O 1
ATOM 2227 N N . ALA A 1 281 ? -4.678 3.836 2.915 1.00 95.06 281 ALA A N 1
ATOM 2228 C CA . ALA A 1 281 ? -4.137 3.588 4.253 1.00 95.06 281 ALA A CA 1
ATOM 2229 C C . ALA A 1 281 ? -3.572 4.841 4.954 1.00 95.06 281 ALA A C 1
ATOM 2231 O O . ALA A 1 281 ? -3.308 4.813 6.157 1.00 95.06 281 ALA A O 1
ATOM 2232 N N . LEU A 1 282 ? -3.387 5.949 4.230 1.00 95.56 282 LEU A N 1
ATOM 2233 C CA . LEU A 1 282 ? -2.837 7.208 4.734 1.00 95.56 282 LEU A CA 1
ATOM 2234 C C . LEU A 1 282 ? -3.715 8.401 4.346 1.00 95.56 282 LEU A C 1
ATOM 2236 O O . LEU A 1 282 ? -4.339 8.439 3.283 1.00 95.56 282 LEU A O 1
ATOM 2240 N N . ARG A 1 283 ? -3.722 9.426 5.201 1.00 92.69 283 ARG A N 1
ATOM 2241 C CA . ARG A 1 283 ? -4.390 10.712 4.952 1.00 92.69 283 ARG A CA 1
ATOM 2242 C C . ARG A 1 283 ? -3.518 11.889 5.397 1.00 92.69 283 ARG A C 1
ATOM 2244 O O . ARG A 1 283 ? -2.570 11.739 6.172 1.00 92.69 283 ARG A O 1
ATOM 2251 N N . ASP A 1 284 ? -3.882 13.075 4.916 1.00 92.12 284 ASP A N 1
ATOM 2252 C CA . ASP A 1 284 ? -3.292 14.362 5.304 1.00 92.12 284 ASP A CA 1
ATOM 2253 C C . ASP A 1 284 ? -1.785 14.493 4.971 1.00 92.12 284 ASP A C 1
ATOM 2255 O O . ASP A 1 284 ? -1.012 15.021 5.774 1.00 92.12 284 ASP A O 1
ATOM 2259 N N . TYR A 1 285 ? -1.371 14.009 3.792 1.00 92.94 285 TYR A N 1
ATOM 2260 C CA . TYR A 1 285 ? -0.023 14.168 3.217 1.00 92.94 285 TYR A CA 1
ATOM 2261 C C . TYR A 1 285 ? -0.007 15.185 2.060 1.00 92.94 285 TYR A C 1
ATOM 2263 O O . TYR A 1 285 ? -1.054 15.546 1.520 1.00 92.94 285 TYR A O 1
ATOM 2271 N N . GLN A 1 286 ? 1.179 15.672 1.684 1.00 85.56 286 GLN A N 1
ATOM 2272 C CA . GLN A 1 286 ? 1.358 16.665 0.617 1.00 85.56 286 GLN A CA 1
ATOM 2273 C C . GLN A 1 286 ? 1.816 16.003 -0.689 1.00 85.56 286 GLN A C 1
ATOM 2275 O O . GLN A 1 286 ? 2.872 15.383 -0.729 1.00 85.56 286 GLN A O 1
ATOM 2280 N N . GLY A 1 287 ? 1.046 16.143 -1.774 1.00 86.50 287 GLY A N 1
ATOM 2281 C CA . GLY A 1 287 ? 1.418 15.589 -3.084 1.00 86.50 287 GLY A CA 1
ATOM 2282 C C . GLY A 1 287 ? 1.685 14.080 -3.022 1.00 86.50 287 GLY A C 1
ATOM 2283 O O . GLY A 1 287 ? 0.837 13.330 -2.553 1.00 86.50 287 GLY A O 1
ATOM 2284 N N . GLN A 1 288 ? 2.868 13.648 -3.462 1.00 84.00 288 GLN A N 1
ATOM 2285 C CA . GLN A 1 288 ? 3.331 12.254 -3.363 1.00 84.00 288 GLN A CA 1
ATOM 2286 C C . GLN A 1 288 ? 4.277 12.020 -2.164 1.00 84.00 288 GLN A C 1
ATOM 2288 O O . GLN A 1 288 ? 4.973 11.010 -2.077 1.00 84.00 288 GLN A O 1
ATOM 2293 N N . GLU A 1 289 ? 4.335 12.954 -1.213 1.00 91.62 289 GLU A N 1
ATOM 2294 C CA . GLU A 1 289 ? 5.201 12.860 -0.038 1.00 91.62 289 GLU A CA 1
ATOM 2295 C C . GLU A 1 289 ? 4.539 12.058 1.092 1.00 91.62 289 GLU A C 1
ATOM 2297 O O . GLU A 1 289 ? 4.215 12.594 2.154 1.00 91.62 289 GLU A O 1
ATOM 2302 N N . TYR A 1 290 ? 4.331 10.754 0.891 1.00 94.75 290 TYR A N 1
ATOM 2303 C CA . TYR A 1 290 ? 3.589 9.893 1.829 1.00 94.75 290 TYR A CA 1
ATOM 2304 C C . TYR A 1 290 ? 4.161 9.861 3.261 1.00 94.75 290 TYR A C 1
ATOM 2306 O O . TYR A 1 290 ? 3.413 9.689 4.221 1.00 94.75 290 TYR A O 1
ATOM 2314 N N . TRP A 1 291 ? 5.464 10.115 3.437 1.00 95.38 291 TRP A N 1
ATOM 2315 C CA . TRP A 1 291 ? 6.117 10.242 4.753 1.00 95.38 291 TRP A CA 1
ATOM 2316 C C . TRP A 1 291 ? 5.639 11.457 5.573 1.00 95.38 291 TRP A C 1
ATOM 2318 O O . TRP A 1 291 ? 5.935 11.565 6.765 1.00 95.38 291 TRP A O 1
ATOM 2328 N N . THR A 1 292 ? 4.907 12.387 4.954 1.00 96.44 292 THR A N 1
ATOM 2329 C CA . THR A 1 292 ? 4.326 13.570 5.609 1.00 96.44 292 THR A CA 1
ATOM 2330 C C . THR A 1 292 ? 2.906 13.347 6.133 1.00 96.44 292 THR A C 1
ATOM 2332 O O . THR A 1 292 ? 2.349 14.262 6.744 1.00 96.44 292 THR A O 1
ATOM 2335 N N . ALA A 1 293 ? 2.327 12.157 5.920 1.00 97.44 293 ALA A N 1
ATOM 2336 C CA . ALA A 1 293 ? 0.971 11.816 6.345 1.00 97.44 293 ALA A CA 1
ATOM 2337 C C . ALA A 1 293 ? 0.756 12.078 7.840 1.00 97.44 293 ALA A C 1
ATOM 2339 O O . ALA A 1 293 ? 1.643 11.840 8.657 1.00 97.44 293 ALA A O 1
ATOM 2340 N N . LYS A 1 294 ? -0.425 12.571 8.221 1.00 96.62 294 LYS A N 1
ATOM 2341 C CA . LYS A 1 294 ? -0.761 12.884 9.628 1.00 96.62 294 LYS A CA 1
ATOM 2342 C C . LYS A 1 294 ? -1.823 11.963 10.215 1.00 96.62 294 LYS A C 1
ATOM 2344 O O . LYS A 1 294 ? -2.154 12.093 11.394 1.00 96.62 294 LYS A O 1
ATOM 2349 N N . ALA A 1 295 ? -2.347 11.056 9.401 1.00 97.06 295 ALA A N 1
ATOM 2350 C CA . ALA A 1 295 ? -3.416 10.150 9.763 1.00 97.06 295 ALA A CA 1
ATOM 2351 C C . ALA A 1 295 ? -3.175 8.758 9.168 1.00 97.06 295 ALA A C 1
ATOM 2353 O O . ALA A 1 295 ? -2.899 8.635 7.971 1.00 97.06 295 ALA A O 1
ATOM 2354 N N . LEU A 1 296 ? -3.328 7.734 10.008 1.00 98.19 296 LEU A N 1
ATOM 2355 C CA . LEU A 1 296 ? -3.410 6.333 9.600 1.00 98.19 296 LEU A CA 1
ATOM 2356 C C . LEU A 1 296 ? -4.873 5.967 9.360 1.00 98.19 296 LEU A C 1
ATOM 2358 O O . LEU A 1 296 ? -5.746 6.387 10.126 1.00 98.19 296 LEU A O 1
ATOM 2362 N N . VAL A 1 297 ? -5.126 5.178 8.321 1.00 97.06 297 VAL A N 1
ATOM 2363 C CA . VAL A 1 297 ? -6.438 4.612 8.013 1.00 97.06 297 VAL A CA 1
ATOM 2364 C C . VAL A 1 297 ? -6.345 3.091 8.053 1.00 97.06 297 VAL A C 1
ATOM 2366 O O . VAL A 1 297 ? -5.454 2.502 7.442 1.00 97.06 297 VAL A O 1
ATOM 2369 N N . ILE A 1 298 ? -7.265 2.466 8.785 1.00 97.69 298 ILE A N 1
ATOM 2370 C CA . ILE A 1 298 ? -7.443 1.013 8.833 1.00 97.69 298 ILE A CA 1
ATOM 2371 C C . ILE A 1 298 ? -8.860 0.717 8.364 1.00 97.69 298 ILE A C 1
ATOM 2373 O O . ILE A 1 298 ? -9.815 1.267 8.917 1.00 97.69 298 ILE A O 1
ATOM 2377 N N . THR A 1 299 ? -8.996 -0.143 7.360 1.00 95.56 299 THR A N 1
ATOM 2378 C CA . THR A 1 299 ? -10.298 -0.538 6.811 1.00 95.56 299 THR A CA 1
ATOM 2379 C C . THR A 1 299 ? -10.466 -2.045 6.877 1.00 95.56 299 THR A C 1
ATOM 2381 O O . THR A 1 299 ? -9.591 -2.781 6.424 1.00 95.56 299 THR A O 1
ATOM 2384 N N . PHE A 1 300 ? -11.601 -2.496 7.403 1.00 95.12 300 PHE A N 1
ATOM 2385 C CA . PHE A 1 300 ? -12.023 -3.893 7.370 1.00 95.12 300 PHE A CA 1
ATOM 2386 C C . PHE A 1 300 ? -13.180 -4.044 6.384 1.00 95.12 300 PHE A C 1
ATOM 2388 O O . PHE A 1 300 ? -14.231 -3.417 6.557 1.00 95.12 300 PHE A O 1
ATOM 2395 N N . ASP A 1 301 ? -12.994 -4.887 5.369 1.00 91.50 301 ASP A N 1
ATOM 2396 C CA . ASP A 1 301 ? -14.023 -5.174 4.372 1.00 91.50 301 ASP A CA 1
ATOM 2397 C C . ASP A 1 301 ? -14.804 -6.429 4.769 1.00 91.50 301 ASP A C 1
ATOM 2399 O O . ASP A 1 301 ? -14.272 -7.541 4.817 1.00 91.50 301 ASP A O 1
ATOM 2403 N N . VAL A 1 302 ? -16.096 -6.260 5.052 1.00 91.69 302 VAL A N 1
ATOM 2404 C CA . VAL A 1 302 ? -16.984 -7.340 5.499 1.00 91.69 302 VAL A CA 1
ATOM 2405 C C . VAL A 1 302 ? -18.125 -7.577 4.519 1.00 91.69 302 VAL A C 1
ATOM 2407 O O . VAL A 1 302 ? -18.718 -6.654 3.965 1.00 91.69 302 VAL A O 1
ATOM 2410 N N . LEU A 1 303 ? -18.467 -8.838 4.290 1.00 88.69 303 LEU A N 1
ATOM 2411 C CA . LEU A 1 303 ? -19.554 -9.249 3.415 1.00 88.69 303 LEU A CA 1
ATOM 2412 C C . LEU A 1 303 ? -20.907 -8.890 4.030 1.00 88.69 303 LEU A C 1
ATOM 2414 O O . LEU A 1 303 ? -21.164 -9.065 5.226 1.00 88.69 303 LEU A O 1
ATOM 2418 N N . ASN A 1 304 ? -21.823 -8.409 3.192 1.00 82.88 304 ASN A N 1
ATOM 2419 C CA . ASN A 1 304 ? -23.155 -8.043 3.645 1.00 82.88 304 ASN A CA 1
ATOM 2420 C C . ASN A 1 304 ? -23.968 -9.295 4.029 1.00 82.88 304 ASN A C 1
ATOM 2422 O O . ASN A 1 304 ? -24.481 -10.010 3.171 1.00 82.88 304 ASN A O 1
ATOM 2426 N N . SER A 1 305 ? -24.111 -9.556 5.331 1.00 83.38 305 SER A N 1
ATOM 2427 C CA . SER A 1 305 ? -24.849 -10.707 5.865 1.00 83.38 305 SER A CA 1
ATOM 2428 C C . SER A 1 305 ? -25.709 -10.328 7.077 1.00 83.38 305 SER A C 1
ATOM 2430 O O . SER A 1 305 ? -25.622 -9.225 7.611 1.00 83.38 305 SER A O 1
ATOM 2432 N N . LYS A 1 306 ? -26.568 -11.239 7.557 1.00 83.62 306 LYS A N 1
ATOM 2433 C CA . LYS A 1 306 ? -27.297 -11.015 8.823 1.00 83.62 306 LYS A CA 1
ATOM 2434 C C . LYS A 1 306 ? -26.379 -11.107 10.051 1.00 83.62 306 LYS A C 1
ATOM 2436 O O . LYS A 1 306 ? -26.690 -10.477 11.059 1.00 83.62 306 LYS A O 1
ATOM 2441 N N . LYS A 1 307 ? -25.275 -11.860 9.945 1.00 88.38 307 LYS A N 1
ATOM 2442 C CA . LYS A 1 307 ? -24.271 -12.064 11.001 1.00 88.38 307 LYS A CA 1
ATOM 2443 C C . LYS A 1 307 ? -23.435 -10.798 11.230 1.00 88.38 307 LYS A C 1
ATOM 2445 O O . LYS A 1 307 ? -23.168 -10.447 12.374 1.00 88.38 307 LYS A O 1
ATOM 2450 N N . VAL A 1 308 ? -23.136 -10.053 10.158 1.00 90.44 308 VAL A N 1
ATOM 2451 C CA . VAL A 1 308 ? -22.259 -8.864 10.192 1.00 90.44 308 VAL A CA 1
ATOM 2452 C C . VAL A 1 308 ? -22.685 -7.828 11.236 1.00 90.44 308 VAL A C 1
ATOM 2454 O O . VAL A 1 308 ? -21.846 -7.294 11.946 1.00 90.44 308 VAL A O 1
ATOM 2457 N N . LYS A 1 309 ? -23.997 -7.623 11.422 1.00 89.25 309 LYS A N 1
ATOM 2458 C CA . LYS A 1 309 ? -24.533 -6.633 12.371 1.00 89.25 309 LYS A CA 1
ATOM 2459 C C . LYS A 1 309 ? -24.161 -6.925 13.826 1.00 89.25 309 LYS A C 1
ATOM 2461 O O . LYS A 1 309 ? -24.064 -5.995 14.622 1.00 89.25 309 LYS A O 1
ATOM 2466 N N . ALA A 1 310 ? -24.009 -8.200 14.189 1.00 91.75 310 ALA A N 1
ATOM 2467 C CA . ALA A 1 310 ? -23.594 -8.583 15.536 1.00 91.75 310 ALA A CA 1
ATOM 2468 C C . ALA A 1 310 ? -22.107 -8.271 15.757 1.00 91.75 310 ALA A C 1
ATOM 2470 O O . ALA A 1 310 ? -21.755 -7.695 16.785 1.00 91.75 310 ALA A O 1
ATOM 2471 N N . TRP A 1 311 ? -21.263 -8.558 14.764 1.00 94.62 311 TRP A N 1
ATOM 2472 C CA . TRP A 1 311 ? -19.839 -8.229 14.812 1.00 94.62 311 TRP A CA 1
ATOM 2473 C C . TRP A 1 311 ? -19.593 -6.716 14.792 1.00 94.62 311 TRP A C 1
ATOM 2475 O O . TRP A 1 311 ? -18.864 -6.215 15.640 1.00 94.62 311 TRP A O 1
ATOM 2485 N N . GLU A 1 312 ? -20.292 -5.962 13.936 1.00 93.44 312 GLU A N 1
ATOM 2486 C CA . GLU A 1 312 ? -20.231 -4.490 13.889 1.00 93.44 312 GLU A CA 1
ATOM 2487 C C . GLU A 1 312 ? -20.575 -3.853 15.251 1.00 93.44 312 GLU A C 1
ATOM 2489 O O . GLU A 1 312 ? -19.988 -2.847 15.650 1.00 93.44 312 GLU A O 1
ATOM 2494 N N . LYS A 1 313 ? -21.501 -4.455 16.013 1.00 91.69 313 LYS A N 1
ATOM 2495 C CA . LYS A 1 313 ? -21.827 -4.007 17.375 1.00 91.69 313 LYS A CA 1
ATOM 2496 C C . LYS A 1 313 ? -20.675 -4.256 18.357 1.00 91.69 313 LYS A C 1
ATOM 2498 O O . LYS A 1 313 ? -20.422 -3.395 19.199 1.00 91.69 313 LYS A O 1
ATOM 2503 N N . SER A 1 314 ? -19.999 -5.403 18.250 1.00 94.44 314 SER A N 1
ATOM 2504 C CA . SER A 1 314 ? -18.809 -5.737 19.050 1.00 94.44 314 SER A CA 1
ATOM 2505 C C . SER A 1 314 ? -17.654 -4.782 18.730 1.00 94.44 314 SER A C 1
ATOM 2507 O O . SER A 1 314 ? -17.120 -4.132 19.627 1.00 94.44 314 SER A O 1
ATOM 2509 N N . PHE A 1 315 ? -17.382 -4.573 17.439 1.00 95.56 315 PHE A N 1
ATOM 2510 C CA . PHE A 1 315 ? -16.428 -3.588 16.932 1.00 95.56 315 PHE A CA 1
ATOM 2511 C C . PHE A 1 315 ? -16.691 -2.181 17.484 1.00 95.56 315 PHE A C 1
ATOM 2513 O O . PHE A 1 315 ? -15.794 -1.547 18.037 1.00 95.56 315 PHE A O 1
ATOM 2520 N N . TYR A 1 316 ? -17.934 -1.699 17.400 1.00 93.69 316 TYR A N 1
ATOM 2521 C CA . TYR A 1 316 ? -18.295 -0.376 17.905 1.00 93.69 316 TYR A CA 1
ATOM 2522 C C . TYR A 1 316 ? -18.068 -0.245 19.419 1.00 93.69 316 TYR A C 1
ATOM 2524 O O . TYR A 1 316 ? -17.541 0.770 19.880 1.00 93.69 316 TYR A O 1
ATOM 2532 N N . ALA A 1 317 ? -18.464 -1.256 20.200 1.00 94.00 317 ALA A N 1
ATOM 2533 C CA . ALA A 1 317 ? -18.271 -1.260 21.649 1.00 94.00 317 ALA A CA 1
ATOM 2534 C C . ALA A 1 317 ? -16.780 -1.207 22.014 1.00 94.00 317 ALA A C 1
ATOM 2536 O O . ALA A 1 317 ? -16.379 -0.355 22.810 1.00 94.00 317 ALA A O 1
ATOM 2537 N N . PHE A 1 318 ? -15.971 -2.038 21.358 1.00 96.75 318 PHE A N 1
ATOM 2538 C CA . PHE A 1 318 ? -14.522 -2.069 21.521 1.00 96.75 318 PHE A CA 1
ATOM 2539 C C . PHE A 1 318 ? -13.875 -0.718 21.176 1.00 96.75 318 PHE A C 1
ATOM 2541 O O . PHE A 1 318 ? -13.142 -0.150 21.984 1.00 96.75 318 PHE A O 1
ATOM 2548 N N . MET A 1 319 ? -14.207 -0.132 20.021 1.00 96.25 319 MET A N 1
ATOM 2549 C CA . MET A 1 319 ? -13.641 1.156 19.598 1.00 96.25 319 MET A CA 1
ATOM 2550 C C . MET A 1 319 ? -14.039 2.316 20.515 1.00 96.25 319 MET A C 1
ATOM 2552 O O . MET A 1 319 ? -13.250 3.238 20.745 1.00 96.25 319 MET A O 1
ATOM 2556 N N . LYS A 1 320 ? -15.255 2.283 21.070 1.00 94.12 320 LYS A N 1
ATOM 2557 C CA . LYS A 1 320 ? -15.723 3.270 22.050 1.00 94.12 320 LYS A CA 1
ATOM 2558 C C . LYS A 1 320 ? -14.906 3.222 23.340 1.00 94.12 320 LYS A C 1
ATOM 2560 O O . LYS A 1 320 ? -14.539 4.277 23.866 1.00 94.12 320 LYS A O 1
ATOM 2565 N N . GLU A 1 321 ? -14.619 2.027 23.840 1.00 96.94 321 GLU A N 1
ATOM 2566 C CA . GLU A 1 321 ? -13.763 1.829 25.008 1.00 96.94 321 GLU A CA 1
ATOM 2567 C C . GLU A 1 321 ? -12.317 2.244 24.714 1.00 96.94 321 GLU A C 1
ATOM 2569 O O . GLU A 1 321 ? -11.771 3.094 25.421 1.00 96.94 321 GLU A O 1
ATOM 2574 N N . TYR A 1 322 ? -11.739 1.763 23.610 1.00 97.06 322 TYR A N 1
ATOM 2575 C CA . TYR A 1 322 ? -10.367 2.083 23.211 1.00 97.06 322 TYR A CA 1
ATOM 2576 C C . TYR A 1 322 ? -10.136 3.595 23.081 1.00 97.06 322 TYR A C 1
ATOM 2578 O O . TYR A 1 322 ? -9.156 4.127 23.605 1.00 97.06 322 TYR A O 1
ATOM 2586 N N . LYS A 1 323 ? -11.073 4.323 22.457 1.00 94.94 323 LYS A N 1
ATOM 2587 C CA . LYS A 1 323 ? -11.024 5.793 22.359 1.00 94.94 323 LYS A CA 1
ATOM 2588 C C . LYS A 1 323 ? -11.088 6.480 23.728 1.00 94.94 323 LYS A C 1
ATOM 2590 O O . LYS A 1 323 ? -10.500 7.542 23.910 1.00 94.94 323 LYS A O 1
ATOM 2595 N N . THR A 1 324 ? -11.801 5.897 24.690 1.00 95.44 324 THR A N 1
ATOM 2596 C CA . THR A 1 324 ? -11.921 6.449 26.049 1.00 95.44 324 THR A CA 1
ATOM 2597 C C . THR A 1 324 ? -10.629 6.276 26.849 1.00 95.44 324 THR A C 1
ATOM 2599 O O . THR A 1 324 ? -10.286 7.158 27.639 1.00 95.44 324 THR A O 1
ATOM 2602 N N . LEU A 1 325 ? -9.909 5.173 26.626 1.00 96.06 325 LEU A N 1
ATOM 2603 C CA . LEU A 1 325 ? -8.622 4.879 27.260 1.00 96.06 325 LEU A CA 1
ATOM 2604 C C . LEU A 1 325 ? -7.466 5.686 26.642 1.00 96.06 325 LEU A C 1
ATOM 2606 O O . LEU A 1 325 ? -6.579 6.123 27.369 1.00 96.06 325 LEU A O 1
ATOM 2610 N N . ASN A 1 326 ? -7.511 5.964 25.336 1.00 95.19 326 ASN A N 1
ATOM 2611 C CA . ASN A 1 326 ? -6.441 6.639 24.588 1.00 95.19 326 ASN A CA 1
ATOM 2612 C C . ASN A 1 326 ? -6.807 8.093 24.222 1.00 95.19 326 ASN A C 1
ATOM 2614 O O . ASN A 1 326 ? -6.934 8.448 23.050 1.00 95.19 326 ASN A O 1
ATOM 2618 N N . LYS A 1 327 ? -7.023 8.950 25.233 1.00 91.50 327 LYS A N 1
ATOM 2619 C CA . LYS A 1 327 ? -7.508 10.345 25.057 1.00 91.50 327 LYS A CA 1
ATOM 2620 C C . LYS A 1 327 ? -6.504 11.304 24.406 1.00 91.50 327 LYS A C 1
ATOM 2622 O O . LYS A 1 327 ? -6.851 12.439 24.070 1.00 91.50 327 LYS A O 1
ATOM 2627 N N . ASP A 1 328 ? -5.246 10.905 24.317 1.00 91.25 328 ASP A N 1
ATOM 2628 C CA . ASP A 1 328 ? -4.179 11.630 23.635 1.00 91.25 328 ASP A CA 1
ATOM 2629 C C . ASP A 1 328 ? -4.248 11.471 22.107 1.00 91.25 328 ASP A C 1
ATOM 2631 O O . ASP A 1 328 ? -3.754 12.340 21.381 1.00 91.25 328 ASP A O 1
ATOM 2635 N N . LEU A 1 329 ? -4.916 10.417 21.631 1.00 94.94 329 LEU A N 1
ATOM 2636 C CA . LEU A 1 329 ? -5.153 10.146 20.219 1.00 94.94 329 LEU A CA 1
ATOM 2637 C C . LEU A 1 329 ? -6.459 10.794 19.742 1.00 94.94 329 LEU A C 1
ATOM 2639 O O . LEU A 1 329 ? -7.473 10.809 20.441 1.00 94.94 329 LEU A O 1
ATOM 2643 N N . ASP A 1 330 ? -6.452 11.290 18.508 1.00 95.81 330 ASP A N 1
ATOM 2644 C CA . ASP A 1 330 ? -7.680 11.644 17.797 1.00 95.81 330 ASP A CA 1
ATOM 2645 C C . ASP A 1 330 ? -8.105 10.451 16.933 1.00 95.81 330 ASP A C 1
ATOM 2647 O O . ASP A 1 330 ? -7.507 10.168 15.894 1.00 95.81 330 ASP A O 1
ATOM 2651 N N . ILE A 1 331 ? -9.108 9.714 17.421 1.00 96.06 331 ILE A N 1
ATOM 2652 C CA . ILE A 1 331 ? -9.636 8.500 16.792 1.00 96.06 331 ILE A CA 1
ATOM 2653 C C . ILE A 1 331 ? -11.062 8.758 16.311 1.00 96.06 331 ILE A C 1
ATOM 2655 O O . ILE A 1 331 ? -11.956 9.092 17.100 1.00 96.06 331 ILE A O 1
ATOM 2659 N N . THR A 1 332 ? -11.296 8.528 15.025 1.00 93.44 332 THR A N 1
ATOM 2660 C CA . THR A 1 332 ? -12.627 8.503 14.409 1.00 93.44 332 THR A CA 1
ATOM 2661 C C . THR A 1 332 ? -12.847 7.133 13.787 1.00 93.44 332 THR A C 1
ATOM 2663 O O . THR A 1 332 ? -11.945 6.604 13.150 1.00 93.44 332 THR A O 1
ATOM 2666 N N . TYR A 1 333 ? -14.020 6.540 13.978 1.00 93.25 333 TYR A N 1
ATOM 2667 C CA . TYR A 1 333 ? -14.344 5.230 13.421 1.00 93.25 333 TYR A CA 1
ATOM 2668 C C . TYR A 1 333 ? -15.776 5.213 12.894 1.00 93.25 333 TYR A C 1
ATOM 2670 O O . TYR A 1 333 ? -16.660 5.867 13.453 1.00 93.25 333 TYR A O 1
ATOM 2678 N N . PHE A 1 334 ? -15.992 4.467 11.816 1.00 86.00 334 PHE A N 1
ATOM 2679 C CA . PHE A 1 334 ? -17.254 4.399 11.092 1.00 86.00 334 PHE A CA 1
ATOM 2680 C C . PHE A 1 334 ? -17.700 2.954 10.962 1.00 86.00 334 PHE A C 1
ATOM 2682 O O . PHE A 1 334 ? -16.902 2.087 10.610 1.00 86.00 334 PHE A O 1
ATOM 2689 N N . SER A 1 335 ? -18.990 2.741 11.212 1.00 78.75 335 SER A N 1
ATOM 2690 C CA . SER A 1 335 ? -19.659 1.463 11.023 1.00 78.75 335 SER A CA 1
ATOM 2691 C C . SER A 1 335 ? -20.973 1.676 10.300 1.00 78.75 335 SER A C 1
ATOM 2693 O O . SER A 1 335 ? -21.715 2.618 10.602 1.00 78.75 335 SER A O 1
ATOM 2695 N N . LYS A 1 336 ? -21.335 0.785 9.376 1.00 68.25 336 LYS A N 1
ATOM 2696 C CA . LYS A 1 336 ? -22.606 0.925 8.644 1.00 68.25 336 LYS A CA 1
ATOM 2697 C C . LYS A 1 336 ? -23.840 0.767 9.548 1.00 68.25 336 LYS A C 1
ATOM 2699 O O . LYS A 1 336 ? -24.938 1.154 9.152 1.00 68.25 336 LYS A O 1
ATOM 2704 N N . VAL A 1 337 ? -23.691 0.262 10.777 1.00 61.97 337 VAL A N 1
ATOM 2705 C CA . VAL A 1 337 ? -24.765 0.273 11.795 1.00 61.97 337 VAL A CA 1
ATOM 2706 C C . VAL A 1 337 ? -25.084 1.688 12.283 1.00 61.97 337 VAL A C 1
ATOM 2708 O O . VAL A 1 337 ? -26.225 1.958 12.653 1.00 61.97 337 VAL A O 1
ATOM 2711 N N . THR A 1 338 ? -24.104 2.592 12.288 1.00 48.84 338 THR A N 1
ATOM 2712 C CA . THR A 1 338 ? -24.203 3.900 12.952 1.00 48.84 338 THR A CA 1
ATOM 2713 C C . THR A 1 338 ? -24.261 5.079 11.990 1.00 48.84 338 THR A C 1
ATOM 2715 O O . THR A 1 338 ? -24.641 6.170 12.408 1.00 48.84 338 THR A O 1
ATOM 2718 N N . THR A 1 339 ? -23.920 4.891 10.712 1.00 48.59 339 THR A N 1
ATOM 2719 C CA . THR A 1 339 ? -23.855 5.986 9.735 1.00 48.59 339 THR A CA 1
ATOM 2720 C C . THR A 1 339 ? -24.848 5.780 8.581 1.00 48.59 339 THR A C 1
ATOM 2722 O O . THR A 1 339 ? -24.768 4.774 7.871 1.00 48.59 339 THR A O 1
ATOM 2725 N N . PRO A 1 340 ? -25.782 6.720 8.337 1.00 41.47 340 PRO A N 1
ATOM 2726 C CA . PRO A 1 340 ? -26.586 6.714 7.122 1.00 41.47 340 PRO A CA 1
ATOM 2727 C C . PRO A 1 340 ? -25.697 6.737 5.871 1.00 41.47 340 PRO A C 1
ATOM 2729 O O . PRO A 1 340 ? -24.683 7.436 5.834 1.00 41.47 340 PRO A O 1
ATOM 2732 N N . SER A 1 341 ? -26.082 5.994 4.831 1.00 44.38 341 SER A N 1
ATOM 2733 C CA . SER A 1 341 ? -25.237 5.678 3.663 1.00 44.38 341 SER A CA 1
ATOM 2734 C C . SER A 1 341 ? -24.678 6.897 2.913 1.00 44.38 341 SER A C 1
ATOM 2736 O O . SER A 1 341 ? -23.665 6.787 2.234 1.00 44.38 341 SER A O 1
ATOM 2738 N N . TYR A 1 342 ? -25.318 8.058 3.051 1.00 42.62 342 TYR A N 1
ATOM 2739 C CA . TYR A 1 342 ? -24.945 9.319 2.409 1.00 42.62 342 TYR A CA 1
ATOM 2740 C C . TYR A 1 342 ? -23.849 10.110 3.150 1.00 42.62 342 TYR A C 1
ATOM 2742 O O . TYR A 1 342 ? -23.168 10.913 2.522 1.00 42.62 342 TYR A O 1
ATOM 2750 N N . LEU A 1 343 ? -23.632 9.882 4.452 1.00 41.22 343 LEU A N 1
ATOM 2751 C CA . LEU A 1 343 ? -22.623 10.615 5.236 1.00 41.22 343 LEU A CA 1
ATOM 2752 C C . LEU A 1 343 ? -21.216 10.004 5.123 1.00 41.22 343 LEU A C 1
ATOM 2754 O O . LEU A 1 343 ? -20.235 10.740 5.072 1.00 41.22 343 LEU A O 1
ATOM 2758 N N . VAL A 1 344 ? -21.120 8.676 4.979 1.00 46.34 344 VAL A N 1
ATOM 2759 C CA . VAL A 1 344 ? -19.838 7.957 4.822 1.00 46.34 344 VAL A CA 1
ATOM 2760 C C . VAL A 1 344 ? -19.093 8.413 3.562 1.00 46.34 344 VAL A C 1
ATOM 2762 O O . VAL A 1 344 ? -17.885 8.618 3.592 1.00 46.34 344 VAL A O 1
ATOM 2765 N N . HIS A 1 345 ? -19.805 8.634 2.452 1.00 37.88 345 HIS A N 1
ATOM 2766 C CA . HIS A 1 345 ? -19.173 9.047 1.197 1.00 37.88 345 HIS A CA 1
ATOM 2767 C C . HIS A 1 345 ? -18.688 10.504 1.213 1.00 37.88 345 HIS A C 1
ATOM 2769 O O . HIS A 1 345 ? -17.676 10.813 0.591 1.00 37.88 345 HIS A O 1
ATOM 2775 N N . LEU A 1 346 ? -19.370 11.393 1.941 1.00 35.84 346 LEU A N 1
ATOM 2776 C CA . LEU A 1 346 ? -19.034 12.818 1.978 1.00 35.84 346 LEU A CA 1
ATOM 2777 C C . LEU A 1 346 ? -17.818 13.112 2.867 1.00 35.84 346 LEU A C 1
ATOM 2779 O O . LEU A 1 346 ? -16.963 13.894 2.463 1.00 35.84 346 LEU A O 1
ATOM 2783 N N . GLU A 1 347 ? -17.667 12.462 4.024 1.00 43.41 347 GLU A N 1
ATOM 2784 C CA . GLU A 1 347 ? -16.513 12.715 4.907 1.00 43.41 347 GLU A CA 1
ATOM 2785 C C . GLU A 1 347 ? -15.223 12.029 4.429 1.00 43.41 347 GLU A C 1
ATOM 2787 O O . GLU A 1 347 ? -14.133 12.567 4.635 1.00 43.41 347 GLU A O 1
ATOM 2792 N N . ILE A 1 348 ? -15.337 10.900 3.715 1.00 43.78 348 ILE A N 1
ATOM 2793 C CA . ILE A 1 348 ? -14.198 10.221 3.072 1.00 43.78 348 ILE A CA 1
ATOM 2794 C C . ILE A 1 348 ? -13.638 11.045 1.901 1.00 43.78 348 ILE A C 1
ATOM 2796 O O . ILE A 1 348 ? -12.427 11.026 1.682 1.00 43.78 348 ILE A O 1
ATOM 2800 N N . ILE A 1 349 ? -14.491 11.775 1.168 1.00 37.50 349 ILE A N 1
ATOM 2801 C CA . ILE A 1 349 ? -14.083 12.590 0.010 1.00 37.50 349 ILE A CA 1
ATOM 2802 C C . ILE A 1 349 ? -13.671 14.012 0.424 1.00 37.50 349 ILE A C 1
ATOM 2804 O O . ILE A 1 349 ? -12.707 14.541 -0.123 1.00 37.50 349 ILE A O 1
ATOM 2808 N N . TYR A 1 350 ? -14.362 14.641 1.382 1.00 37.62 350 TYR A N 1
ATOM 2809 C CA . TYR A 1 350 ? -14.192 16.078 1.651 1.00 37.62 350 TYR A CA 1
ATOM 2810 C C . TYR A 1 350 ? -13.431 16.433 2.931 1.00 37.62 350 TYR A C 1
ATOM 2812 O O . TYR A 1 350 ? -13.063 17.597 3.098 1.00 37.62 350 TYR A O 1
ATOM 2820 N N . GLY A 1 351 ? -13.134 15.466 3.806 1.00 34.00 351 GLY A N 1
ATOM 2821 C CA . GLY A 1 351 ? -12.494 15.740 5.091 1.00 34.00 351 GLY A CA 1
ATOM 2822 C C . GLY A 1 351 ? -13.384 16.576 6.021 1.00 34.00 351 GLY A C 1
ATOM 2823 O O . GLY A 1 351 ? -14.280 17.307 5.602 1.00 34.00 351 GLY A O 1
ATOM 2824 N N . SER A 1 352 ? -13.161 16.459 7.328 1.00 35.62 352 SER A N 1
ATOM 2825 C CA . SER A 1 352 ? -13.923 17.218 8.323 1.00 35.62 352 SER A CA 1
ATOM 2826 C C . SER A 1 352 ? -13.700 18.727 8.151 1.00 35.62 352 SER A C 1
ATOM 2828 O O . SER A 1 352 ? -12.716 19.294 8.624 1.00 35.62 352 SER A O 1
ATOM 2830 N N . LYS A 1 353 ? -14.633 19.400 7.477 1.00 37.00 353 LYS A N 1
ATOM 2831 C CA . LYS A 1 353 ? -14.875 20.838 7.611 1.00 37.00 353 LYS A CA 1
ATOM 2832 C C . LYS A 1 353 ? -16.303 21.041 8.093 1.00 37.00 353 LYS A C 1
ATOM 2834 O O . LYS A 1 353 ? -17.155 21.488 7.342 1.00 37.00 353 LYS A O 1
ATOM 2839 N N . ASN A 1 354 ? -16.546 20.752 9.366 1.00 31.34 354 ASN A N 1
ATOM 2840 C CA . ASN A 1 354 ? -17.710 21.283 10.066 1.00 31.34 354 ASN A CA 1
ATOM 2841 C C . ASN A 1 354 ? -17.244 22.037 11.308 1.00 31.34 354 ASN A C 1
ATOM 2843 O O . ASN A 1 354 ? -17.261 21.529 12.422 1.00 31.34 354 ASN A O 1
ATOM 2847 N N . ASN A 1 355 ? -16.839 23.287 11.086 1.00 31.81 355 ASN A N 1
ATOM 2848 C CA . ASN A 1 355 ? -16.992 24.332 12.087 1.00 31.81 355 ASN A CA 1
ATOM 2849 C C . ASN A 1 355 ? -18.231 25.143 11.686 1.00 31.81 355 ASN A C 1
ATOM 2851 O O . ASN A 1 355 ? -18.126 26.254 11.170 1.00 31.81 355 ASN A O 1
ATOM 2855 N N . VAL A 1 356 ? -19.410 24.535 11.832 1.00 31.62 356 VAL A N 1
ATOM 2856 C CA . VAL A 1 356 ? -20.668 25.282 11.814 1.00 31.62 356 VAL A CA 1
ATOM 2857 C C . VAL A 1 356 ? -20.833 25.820 13.228 1.00 31.62 356 VAL A C 1
ATOM 2859 O O . VAL A 1 356 ? -21.259 25.105 14.132 1.00 31.62 356 VAL A O 1
ATOM 2862 N N . ARG A 1 357 ? -20.412 27.072 13.430 1.00 27.98 357 ARG A N 1
ATOM 2863 C CA . ARG A 1 357 ? -20.815 27.851 14.600 1.00 27.98 357 ARG A CA 1
ATOM 2864 C C . ARG A 1 357 ? -22.330 28.022 14.543 1.00 27.98 357 ARG A C 1
ATOM 2866 O O . ARG A 1 357 ? -22.844 28.674 13.639 1.00 27.98 357 ARG A O 1
ATOM 2873 N N . SER A 1 358 ? -23.014 27.423 15.505 1.00 29.67 358 SER A N 1
ATOM 2874 C CA . SER A 1 358 ? -24.298 27.901 15.992 1.00 29.67 358 SER A CA 1
ATOM 2875 C C . SER A 1 358 ? -24.033 29.075 16.933 1.00 29.67 358 SER A C 1
ATOM 2877 O O . SER A 1 358 ? -23.553 28.850 18.044 1.00 29.67 358 SER A O 1
ATOM 2879 N N . GLU A 1 359 ? -24.239 30.288 16.426 1.00 28.02 359 GLU A N 1
ATOM 2880 C CA . GLU A 1 359 ? -24.852 31.475 17.061 1.00 28.02 359 GLU A CA 1
ATOM 2881 C C . GLU A 1 359 ? -24.582 32.720 16.212 1.00 28.02 359 GLU A C 1
ATOM 2883 O O . GLU A 1 359 ? -23.404 32.955 15.845 1.00 28.02 359 GLU A O 1
#

Radius of gyration: 26.08 Å; chains: 1; bounding box: 65×54×71 Å

Organism: Biomphalaria glabrata (NCBI:txid6526)

pLDDT: mean 86.87, std 15.85, range [27.98, 98.75]

Secondary structure (DSSP, 8-state):
--EEE---EE-TTS-EE----EEEEEE-HHHHHHHHHHHTTPBPTTSSBGGGGTSSS-TTT--HHHHHHHHT-TTTSS-SSEEEEEE-SS-EEETTEEEPPB---PPPTTS-SSTT--PPPTTT-TTS-----------SEEEEEEEEE-TT----EEETTEEE-GGG-HHHHHHHHHHHHHHHT--EEETTEEE-STTTB--TTTTT-----EESGGGGGTT-HHHHS--EE-TTSSSEEE-HHHHHHHHHH-TT-SS-SSSS----S-TTSS---HHHHEES-BTTBGGG--EEEEEEEEE--TTHHHHHHHHHHHHHHHHHH-TTSEEEEE-TTTS-HHHHHHHHHH---------

Sequence (359 aa):
MSVNATKPYVTPKNETVEAVLSVNYAVETDSAHGMFNSCRDVQSYDNSRALSFMCGEDAETCTPQRWLDYMGNSSKSEAPFDIYFSLSSRNVTINNTVLVPLDMKPVPCYKAVSSTSKPCRCTDCPKALCEFVLPTVSPLFRTENIIIRRPKNSTRVPWKNKNYTSIFDITFMHQILDLQLSITNLTAEYRNENITLEDICYAPLRPDNNNCTVMSIFNYYQNSHEMLDKVVMDDYGWFVVANYLDHFLYCVWDPAALADTTKLRTPCLGTFGGPVYPSLALRDYQGQEYWTAKALVITFDVLNSKKVKAWEKSFYAFMKEYKTLNKDLDITYFSKVTTPSYLVHLEIIYGSKNNVRSE

Foldseek 3Di:
DQKDADDWDQDPVRDTDRDGQEMEGEAEQVQLQLQCQQQLQAADPVRARPCCVQQLHGSVPRDSQSSVQSCQDVVRDVHPHHYHYDHHNDWDADPNDTHDHDDDDHDHQQDAPDPPGHHHACSRPVPHDHPPDDDPDDDQKWKKKKKKFQVVAQDWDDDDPDTFGPCLPLVNVVVVLVVVVVLQADWFDDPNDIDGLLNWADQPPPPVASDHDKAAQCQQQQSDNCSQQDFDAPPVRPDTQDHNVNSSVQCQVVQLACFGPGPRRHHNGGSSNHGHHLLQFFDDDDDSPSSHTRMGMIMTITGDDPVVVRSLVRVVVVVVVVCVVCVSMDMDIDGPVPDDPVVVVCCSPPPDDPPPDDD